Protein AF-A0AAU4EML7-F1 (afdb_monomer)

Sequence (177 aa):
MSRSFVWATRTGAALTVVALAVAVLTHAPIGSLLVVCCAAATLLPLFGAGLRATLPVAAREAGNRSWPWVLPMQERSRSRTAEVSDFVVKDVTGVEHVCVVTGRLVPAPPEQGTVVEAYGRRDRAGRVVLRQLVVVGTGRVLTPRRPAADRLTRVAAAATAAVWFAAAAALLILAAD

Secondary structure (DSSP, 8-state):
--HHHHHHHHHHHHHHHHHHHHHHHTT--HHHHHHHHHHHHHHHHHHHHHHHHTS-HHHHHT--TTTTTS-S-S-TTTTTTTTEEEEEEE-TTS-EEEEEEESEEESPPPPTT--EEEEEEE-TTS-EEEEEEEETTTTEEEEEEPPHHHHHHHHHHHHHHHHHHHHHHHHHHHHH-

Structure (mmCIF, N/CA/C/O backbone):
data_AF-A0AAU4EML7-F1
#
_entry.id   AF-A0AAU4EML7-F1
#
loop_
_atom_site.group_PDB
_atom_site.id
_atom_site.type_symbol
_atom_site.label_atom_id
_atom_site.label_alt_id
_atom_site.label_comp_id
_atom_site.label_asym_id
_atom_site.label_entity_id
_atom_site.label_seq_id
_atom_site.pdbx_PDB_ins_code
_atom_site.Cartn_x
_atom_site.Cartn_y
_atom_site.Cartn_z
_atom_site.occupancy
_atom_site.B_iso_or_equiv
_atom_site.auth_seq_id
_atom_site.auth_comp_id
_atom_site.auth_asym_id
_atom_site.auth_atom_id
_atom_site.pdbx_PDB_model_num
ATOM 1 N N . MET A 1 1 ? -3.183 -1.908 -0.779 1.00 53.22 1 MET A N 1
ATOM 2 C CA . MET A 1 1 ? -2.673 -1.422 -2.078 1.00 53.22 1 MET A CA 1
ATOM 3 C C . MET A 1 1 ? -3.853 -1.288 -3.034 1.00 53.22 1 MET A C 1
ATOM 5 O O . MET A 1 1 ? -4.631 -2.231 -3.125 1.00 53.22 1 MET A O 1
ATOM 9 N N . SER A 1 2 ? -4.084 -0.114 -3.630 1.00 55.34 2 SER A N 1
ATOM 10 C CA . SER A 1 2 ? -5.175 0.052 -4.602 1.00 55.34 2 SER A CA 1
ATOM 11 C C . SER A 1 2 ? -4.833 -0.730 -5.867 1.00 55.34 2 SER A C 1
ATOM 13 O O . SER A 1 2 ? -3.669 -0.767 -6.262 1.00 55.34 2 SER A O 1
ATOM 15 N N . ARG A 1 3 ? -5.834 -1.359 -6.497 1.00 60.34 3 ARG A N 1
ATOM 16 C CA . ARG A 1 3 ? -5.660 -2.103 -7.759 1.00 60.34 3 ARG A CA 1
ATOM 17 C C . ARG A 1 3 ? -4.880 -1.280 -8.795 1.00 60.34 3 ARG A C 1
ATOM 19 O O . ARG A 1 3 ? -4.065 -1.843 -9.511 1.00 60.34 3 ARG A O 1
ATOM 26 N N . SER A 1 4 ? -5.046 0.045 -8.782 1.00 66.88 4 SER A N 1
ATOM 27 C CA . SER A 1 4 ? -4.324 0.987 -9.639 1.00 66.88 4 SER A CA 1
ATOM 28 C C . SER A 1 4 ? -2.798 0.854 -9.603 1.00 66.88 4 SER A C 1
ATOM 30 O O . SER A 1 4 ? -2.187 0.919 -10.659 1.00 66.88 4 SER A O 1
ATOM 32 N N . PHE A 1 5 ? -2.170 0.608 -8.446 1.00 61.53 5 PHE A N 1
ATOM 33 C CA . PHE A 1 5 ? -0.703 0.502 -8.379 1.00 61.53 5 PHE A CA 1
ATOM 34 C C . PHE A 1 5 ? -0.171 -0.794 -8.993 1.00 61.53 5 PHE A C 1
ATOM 36 O O . PHE A 1 5 ? 0.873 -0.773 -9.627 1.00 61.53 5 PHE A O 1
ATOM 43 N N . VAL A 1 6 ? -0.887 -1.911 -8.829 1.00 63.78 6 VAL A N 1
ATOM 44 C CA . VAL A 1 6 ? -0.500 -3.193 -9.449 1.00 63.78 6 VAL A CA 1
ATOM 45 C C . VAL A 1 6 ? -0.674 -3.123 -10.963 1.00 63.78 6 VAL A C 1
ATOM 47 O O . VAL A 1 6 ? 0.150 -3.635 -11.713 1.00 63.78 6 VAL A O 1
ATOM 50 N N . TRP A 1 7 ? -1.746 -2.473 -11.418 1.00 68.56 7 TRP A N 1
ATOM 51 C CA . TRP A 1 7 ? -1.955 -2.242 -12.841 1.00 68.56 7 TRP A CA 1
ATOM 52 C C . TRP A 1 7 ? -0.880 -1.326 -13.423 1.00 68.56 7 TRP A C 1
ATOM 54 O O . TRP A 1 7 ? -0.317 -1.686 -14.446 1.00 68.56 7 TRP A O 1
ATOM 64 N N . ALA A 1 8 ? -0.523 -0.235 -12.737 1.00 68.00 8 ALA A N 1
ATOM 65 C CA . ALA A 1 8 ? 0.514 0.700 -13.177 1.00 68.00 8 ALA A CA 1
ATOM 66 C C . ALA A 1 8 ? 1.904 0.055 -13.318 1.00 68.00 8 ALA A C 1
ATOM 68 O O . ALA A 1 8 ? 2.660 0.390 -14.225 1.00 68.00 8 ALA A O 1
ATOM 69 N N . THR A 1 9 ? 2.260 -0.874 -12.431 1.00 68.12 9 THR A N 1
ATOM 70 C CA . THR A 1 9 ? 3.569 -1.539 -12.489 1.00 68.12 9 THR A CA 1
ATOM 71 C C . THR A 1 9 ? 3.611 -2.599 -13.582 1.00 68.12 9 THR A C 1
ATOM 73 O O . THR A 1 9 ? 4.622 -2.725 -14.268 1.00 68.12 9 THR A O 1
ATOM 76 N N . ARG A 1 10 ? 2.501 -3.318 -13.797 1.00 71.75 10 ARG A N 1
ATOM 77 C CA . ARG A 1 10 ? 2.349 -4.256 -14.918 1.00 71.75 10 ARG A CA 1
ATOM 78 C C . ARG A 1 10 ? 2.349 -3.543 -16.266 1.00 71.75 10 ARG A C 1
ATOM 80 O O . ARG A 1 10 ? 3.007 -4.023 -17.181 1.00 71.75 10 ARG A O 1
ATOM 87 N N . THR A 1 11 ? 1.654 -2.411 -16.389 1.00 73.94 11 THR A N 1
ATOM 88 C CA . THR A 1 11 ? 1.688 -1.607 -17.617 1.00 73.94 11 THR A CA 1
ATOM 89 C C . THR A 1 11 ? 3.073 -1.025 -17.856 1.00 73.94 11 THR A C 1
ATOM 91 O O . THR A 1 11 ? 3.549 -1.108 -18.979 1.00 73.94 11 THR A O 1
ATOM 94 N N . GLY A 1 12 ? 3.756 -0.529 -16.818 1.00 71.94 12 GLY A N 1
ATOM 95 C CA . GLY A 1 12 ? 5.150 -0.089 -16.925 1.00 71.94 12 GLY A CA 1
ATOM 96 C C . GLY A 1 12 ? 6.076 -1.196 -17.441 1.00 71.94 12 GLY A C 1
ATOM 97 O O . GLY A 1 12 ? 6.795 -0.987 -18.412 1.00 71.94 12 GLY A O 1
ATOM 98 N N . ALA A 1 13 ? 6.007 -2.399 -16.861 1.00 72.75 13 ALA A N 1
ATOM 99 C CA . ALA A 1 13 ? 6.807 -3.539 -17.312 1.00 72.75 13 ALA A CA 1
ATOM 100 C C . ALA A 1 13 ? 6.473 -3.956 -18.759 1.00 72.75 13 ALA A C 1
ATOM 102 O O . ALA A 1 13 ? 7.372 -4.160 -19.572 1.00 72.75 13 ALA A O 1
ATOM 103 N N . ALA A 1 14 ? 5.190 -4.021 -19.124 1.00 75.19 14 ALA A N 1
ATOM 104 C CA . ALA A 1 14 ? 4.788 -4.324 -20.498 1.00 75.19 14 ALA A CA 1
ATOM 105 C C . ALA A 1 14 ? 5.321 -3.276 -21.493 1.00 75.19 14 ALA A C 1
ATOM 107 O O . ALA A 1 14 ? 5.881 -3.641 -22.523 1.00 75.19 14 ALA A O 1
ATOM 108 N N . LEU A 1 15 ? 5.224 -1.986 -21.153 1.00 75.25 15 LEU A N 1
ATOM 109 C CA . LEU A 1 15 ? 5.760 -0.895 -21.970 1.00 75.25 15 LEU A CA 1
ATOM 110 C C . LEU A 1 15 ? 7.275 -0.995 -22.141 1.00 75.25 15 LEU A C 1
ATOM 112 O O . LEU A 1 15 ? 7.770 -0.728 -23.227 1.00 75.25 15 LEU A O 1
ATOM 116 N N . THR A 1 16 ? 8.011 -1.422 -21.116 1.00 76.25 16 THR A N 1
ATOM 117 C CA . THR A 1 16 ? 9.470 -1.585 -21.222 1.00 76.25 16 THR A CA 1
ATOM 118 C C . THR A 1 16 ? 9.874 -2.722 -22.144 1.00 76.25 16 THR A C 1
ATOM 120 O O . THR A 1 16 ? 10.821 -2.568 -22.905 1.00 76.25 16 THR A O 1
ATOM 123 N N . VAL A 1 17 ? 9.133 -3.834 -22.134 1.00 79.06 17 VAL A N 1
ATOM 124 C CA . VAL A 1 17 ? 9.372 -4.954 -23.056 1.00 79.06 17 VAL A CA 1
ATOM 125 C C . VAL A 1 17 ? 9.069 -4.534 -24.493 1.00 79.06 17 VAL A C 1
ATOM 127 O O . VAL A 1 17 ? 9.849 -4.829 -25.393 1.00 79.06 17 VAL A O 1
ATOM 130 N N . VAL A 1 18 ? 7.971 -3.801 -24.706 1.00 80.38 18 VAL A N 1
ATOM 131 C CA . VAL A 1 18 ? 7.620 -3.259 -26.027 1.00 80.38 18 VAL A CA 1
ATOM 132 C C . VAL A 1 18 ? 8.675 -2.260 -26.503 1.00 80.38 18 VAL A C 1
ATOM 134 O O . VAL A 1 18 ? 9.152 -2.381 -27.625 1.00 80.38 18 VAL A O 1
ATOM 137 N N . ALA A 1 19 ? 9.094 -1.320 -25.653 1.00 75.56 19 ALA A N 1
ATOM 138 C CA . ALA A 1 19 ? 10.131 -0.345 -25.985 1.00 75.56 19 ALA A CA 1
ATOM 139 C C . ALA A 1 19 ? 11.479 -1.014 -26.294 1.00 75.56 19 ALA A C 1
ATOM 141 O O . ALA A 1 19 ? 12.167 -0.601 -27.221 1.00 75.56 19 ALA A O 1
ATOM 142 N N . LEU A 1 20 ? 11.830 -2.083 -25.571 1.00 77.62 20 LEU A N 1
ATOM 143 C CA . LEU A 1 20 ? 13.031 -2.870 -25.847 1.00 77.62 20 LEU A CA 1
ATOM 144 C C . LEU A 1 20 ? 12.946 -3.550 -27.217 1.00 77.62 20 LEU A C 1
ATOM 146 O O . LEU A 1 20 ? 13.904 -3.497 -27.980 1.00 77.62 20 LEU A O 1
ATOM 150 N N . ALA A 1 21 ? 11.802 -4.155 -27.548 1.00 79.81 21 ALA A N 1
ATOM 151 C CA . ALA A 1 21 ? 11.590 -4.768 -28.857 1.00 79.81 21 ALA A CA 1
ATOM 152 C C . ALA A 1 21 ? 11.691 -3.733 -29.989 1.00 79.81 21 ALA A C 1
ATOM 154 O O . ALA A 1 21 ? 12.336 -4.003 -30.998 1.00 79.81 21 ALA A O 1
ATOM 155 N N . VAL A 1 22 ? 11.117 -2.539 -29.801 1.00 77.44 22 VAL A N 1
ATOM 156 C CA . VAL A 1 22 ? 11.225 -1.426 -30.758 1.00 77.44 22 VAL A CA 1
ATOM 157 C C . VAL A 1 22 ? 12.682 -0.993 -30.932 1.00 77.44 22 VAL A C 1
ATOM 159 O O . VAL A 1 22 ? 13.144 -0.934 -32.064 1.00 77.44 22 VAL A O 1
ATOM 162 N N . ALA A 1 23 ? 13.429 -0.785 -29.846 1.00 73.50 23 ALA A N 1
ATOM 163 C CA . ALA A 1 23 ? 14.832 -0.368 -29.917 1.00 73.50 23 ALA A CA 1
ATOM 164 C C . ALA A 1 23 ? 15.746 -1.416 -30.585 1.00 73.50 23 ALA A C 1
ATOM 166 O O . ALA A 1 23 ? 16.706 -1.076 -31.272 1.00 73.50 23 ALA A O 1
ATOM 167 N N . VAL A 1 24 ? 15.442 -2.708 -30.418 1.00 79.75 24 VAL A N 1
ATOM 168 C CA . VAL A 1 24 ? 16.146 -3.786 -31.131 1.00 79.75 24 VAL A CA 1
ATOM 169 C C . VAL A 1 24 ? 15.815 -3.764 -32.626 1.00 79.75 24 VAL A C 1
ATOM 171 O O . VAL A 1 24 ? 16.712 -3.932 -33.449 1.00 79.75 24 VAL A O 1
ATOM 174 N N . LEU A 1 25 ? 14.547 -3.536 -32.983 1.00 82.62 25 LEU A N 1
ATOM 175 C CA . LEU A 1 25 ? 14.103 -3.451 -34.378 1.00 82.62 25 LEU A CA 1
ATOM 176 C C . LEU A 1 25 ? 14.670 -2.226 -35.110 1.00 82.62 25 LEU A C 1
ATOM 178 O O . LEU A 1 25 ? 14.888 -2.303 -36.314 1.00 82.62 25 LEU A O 1
ATOM 182 N N . THR A 1 26 ? 14.940 -1.126 -34.403 1.00 80.75 26 THR A N 1
ATOM 183 C CA . THR A 1 26 ? 15.578 0.077 -34.967 1.00 80.75 26 THR A CA 1
ATOM 184 C C . THR A 1 26 ? 17.108 0.005 -34.981 1.00 80.75 26 THR A C 1
ATOM 186 O O . THR A 1 26 ? 17.756 0.985 -35.326 1.00 80.75 26 THR A O 1
ATOM 189 N N . HIS A 1 27 ? 17.702 -1.146 -34.641 1.00 81.75 27 HIS A N 1
ATOM 190 C CA . HIS A 1 27 ? 19.155 -1.342 -34.585 1.00 81.75 27 HIS A CA 1
ATOM 191 C C . HIS A 1 27 ? 19.889 -0.377 -33.637 1.00 81.75 27 HIS A C 1
ATOM 193 O O . HIS A 1 27 ? 21.036 -0.002 -33.894 1.00 81.75 27 HIS A O 1
ATOM 199 N N . ALA A 1 28 ? 19.264 -0.016 -32.511 1.00 77.56 28 ALA A N 1
ATOM 200 C CA . ALA A 1 28 ? 19.902 0.814 -31.495 1.00 77.56 28 ALA A CA 1
ATOM 201 C C . ALA A 1 28 ? 21.235 0.192 -31.015 1.00 77.56 28 ALA A C 1
ATOM 203 O O . ALA A 1 28 ? 21.361 -1.038 -30.915 1.00 77.56 28 ALA A O 1
ATOM 204 N N . PRO A 1 29 ? 22.247 1.013 -30.679 1.00 83.06 29 PRO A N 1
ATOM 205 C CA . PRO A 1 29 ? 23.561 0.520 -30.290 1.00 83.06 29 PRO A CA 1
ATOM 206 C C . PRO A 1 29 ? 23.474 -0.370 -29.044 1.00 83.06 29 PRO A C 1
ATOM 208 O O . PRO A 1 29 ? 22.998 0.044 -27.984 1.00 83.06 29 PRO A O 1
ATOM 211 N N . ILE A 1 30 ? 24.011 -1.591 -29.159 1.00 80.56 30 ILE A N 1
ATOM 212 C CA . ILE A 1 30 ? 23.987 -2.618 -28.101 1.00 80.56 30 ILE A CA 1
ATOM 213 C C . ILE A 1 30 ? 24.549 -2.084 -26.774 1.00 80.56 30 ILE A C 1
ATOM 215 O O . ILE A 1 30 ? 24.035 -2.417 -25.708 1.00 80.56 30 ILE A O 1
ATOM 219 N N . GLY A 1 31 ? 25.563 -1.213 -26.827 1.00 77.75 31 GLY A N 1
ATOM 220 C CA . GLY A 1 31 ? 26.138 -0.581 -25.637 1.00 77.75 31 GLY A CA 1
ATOM 221 C C . GLY A 1 31 ? 25.111 0.214 -24.824 1.00 77.75 31 GLY A C 1
ATOM 222 O O . GLY A 1 31 ? 25.039 0.059 -23.607 1.00 77.75 31 GLY A O 1
ATOM 223 N N . SER A 1 32 ? 24.260 0.999 -25.484 1.00 76.06 32 SER A N 1
ATOM 224 C CA . SER A 1 32 ? 23.235 1.809 -24.818 1.00 76.06 32 SER A CA 1
ATOM 225 C C . SER A 1 32 ? 22.101 0.954 -24.253 1.00 76.06 32 SER A C 1
ATOM 227 O O . SER A 1 32 ? 21.635 1.203 -23.140 1.00 76.06 32 SER A O 1
ATOM 229 N N . LEU A 1 33 ? 21.709 -0.104 -24.971 1.00 75.88 33 LEU A N 1
ATOM 230 C CA . LEU A 1 33 ? 20.734 -1.087 -24.486 1.00 75.88 33 LEU A CA 1
ATOM 231 C C . LEU A 1 33 ? 21.225 -1.766 -23.201 1.00 75.88 33 LEU A C 1
ATOM 233 O O . LEU A 1 33 ? 20.488 -1.853 -22.217 1.00 75.88 33 LEU A O 1
ATOM 237 N N . LEU A 1 34 ? 22.496 -2.180 -23.176 1.00 76.31 34 LEU A N 1
ATOM 238 C CA . LEU A 1 34 ? 23.118 -2.781 -21.997 1.00 76.31 34 LEU A CA 1
ATOM 239 C C . LEU A 1 34 ? 23.162 -1.812 -20.814 1.00 76.31 34 LEU A C 1
ATOM 241 O O . LEU A 1 34 ? 22.864 -2.225 -19.696 1.00 76.31 34 LEU A O 1
ATOM 245 N N . VAL A 1 35 ? 23.471 -0.531 -21.034 1.00 79.81 35 VAL A N 1
ATOM 246 C CA . VAL A 1 35 ? 23.473 0.479 -19.962 1.00 79.81 35 VAL A CA 1
ATOM 247 C C . VAL A 1 35 ? 22.085 0.620 -19.336 1.00 79.81 35 VAL A C 1
ATOM 249 O O . VAL A 1 35 ? 21.973 0.589 -18.110 1.00 79.81 35 VAL A O 1
ATOM 252 N N . VAL A 1 36 ? 21.022 0.708 -20.142 1.00 77.44 36 VAL A N 1
ATOM 253 C CA . VAL A 1 36 ? 19.647 0.835 -19.624 1.00 77.44 36 VAL A CA 1
ATOM 254 C C . VAL A 1 36 ? 19.216 -0.429 -18.874 1.00 77.44 36 VAL A C 1
ATOM 256 O O . VAL A 1 36 ? 18.675 -0.335 -17.768 1.00 77.44 36 VAL A O 1
ATOM 259 N N . CYS A 1 37 ? 19.506 -1.616 -19.416 1.00 75.69 37 CYS A N 1
ATOM 260 C CA . CYS A 1 37 ? 19.206 -2.884 -18.750 1.00 75.69 37 CYS A CA 1
ATOM 261 C C . CYS A 1 37 ? 19.976 -3.042 -17.430 1.00 75.69 37 CYS A C 1
ATOM 263 O O . CYS A 1 37 ? 19.379 -3.404 -16.416 1.00 75.69 37 CYS A O 1
ATOM 265 N N . CYS A 1 38 ? 21.272 -2.723 -17.406 1.00 78.06 38 CYS A N 1
ATOM 266 C CA . CYS A 1 38 ? 22.102 -2.775 -16.201 1.00 78.06 38 CYS A CA 1
ATOM 267 C C . CYS A 1 38 ? 21.664 -1.740 -15.155 1.00 78.06 38 CYS A C 1
ATOM 269 O O . CYS A 1 38 ? 21.619 -2.051 -13.962 1.00 78.06 38 CYS A O 1
ATOM 271 N N . ALA A 1 39 ? 21.286 -0.530 -15.572 1.00 77.31 39 ALA A N 1
ATOM 272 C CA . ALA A 1 39 ? 20.752 0.492 -14.675 1.00 77.31 39 ALA A CA 1
ATOM 273 C C . ALA A 1 39 ? 19.430 0.038 -14.033 1.00 77.31 39 ALA A C 1
ATOM 275 O O . ALA A 1 39 ? 19.271 0.114 -12.815 1.00 77.31 39 ALA A O 1
ATOM 276 N N . ALA A 1 40 ? 18.499 -0.522 -14.810 1.00 74.38 40 ALA A N 1
ATOM 277 C CA . ALA A 1 40 ? 17.258 -1.073 -14.265 1.00 74.38 40 ALA A CA 1
ATOM 278 C C . ALA A 1 40 ? 17.524 -2.261 -13.317 1.00 74.38 40 ALA A C 1
ATOM 280 O O . ALA A 1 40 ? 16.963 -2.319 -12.218 1.00 74.38 40 ALA A O 1
ATOM 281 N N . ALA A 1 41 ? 18.428 -3.167 -13.704 1.00 75.06 41 ALA A N 1
ATOM 282 C CA . ALA A 1 41 ? 18.806 -4.343 -12.921 1.00 75.06 41 ALA A CA 1
ATOM 283 C C . ALA A 1 41 ? 19.531 -4.008 -11.607 1.00 75.06 41 ALA A C 1
ATOM 285 O O . ALA A 1 41 ? 19.486 -4.815 -10.684 1.00 75.06 41 ALA A O 1
ATOM 286 N N . THR A 1 42 ? 20.167 -2.838 -11.493 1.00 77.94 42 THR A N 1
ATOM 287 C CA . THR A 1 42 ? 20.840 -2.372 -10.264 1.00 77.94 42 THR A CA 1
ATOM 288 C C . THR A 1 42 ? 19.937 -1.505 -9.390 1.00 77.94 42 THR A C 1
ATOM 290 O O . THR A 1 42 ? 19.924 -1.663 -8.168 1.00 77.94 42 THR A O 1
ATOM 293 N N . LEU A 1 43 ? 19.116 -0.635 -9.984 1.00 76.50 43 LEU A N 1
ATOM 294 C CA . LEU A 1 43 ? 18.207 0.233 -9.234 1.00 76.50 43 LEU A CA 1
ATOM 295 C C . LEU A 1 43 ? 17.118 -0.566 -8.512 1.00 76.50 43 LEU A C 1
ATOM 297 O O . LEU A 1 43 ? 16.851 -0.314 -7.337 1.00 76.50 43 LEU A O 1
ATOM 301 N N . LEU A 1 44 ? 16.518 -1.560 -9.170 1.00 71.25 44 LEU A N 1
ATOM 302 C CA . LEU A 1 44 ? 15.478 -2.403 -8.571 1.00 71.25 44 LEU A CA 1
ATOM 303 C C . LEU A 1 44 ? 15.915 -3.080 -7.251 1.00 71.25 44 LEU A C 1
ATOM 305 O O . LEU A 1 44 ? 15.207 -2.909 -6.250 1.00 71.25 44 LEU A O 1
ATOM 309 N N . PRO A 1 45 ? 17.061 -3.790 -7.179 1.00 70.25 45 PRO A N 1
ATOM 310 C CA . PRO A 1 45 ? 17.519 -4.408 -5.939 1.00 70.25 45 PRO A CA 1
ATOM 311 C C . PRO A 1 45 ? 18.021 -3.391 -4.912 1.00 70.25 45 PRO A C 1
ATOM 313 O O . PRO A 1 45 ? 17.809 -3.622 -3.723 1.00 70.25 45 PRO A O 1
ATOM 316 N N . LEU A 1 46 ? 18.619 -2.260 -5.316 1.00 74.62 46 LEU A N 1
ATOM 317 C CA . LEU A 1 46 ? 19.030 -1.202 -4.379 1.00 74.62 46 LEU A CA 1
ATOM 318 C C . LEU A 1 46 ? 17.823 -0.580 -3.669 1.00 74.62 46 LEU A C 1
ATOM 320 O O . LEU A 1 46 ? 17.807 -0.484 -2.439 1.00 74.62 46 LEU A O 1
ATOM 324 N N . PHE A 1 47 ? 16.770 -0.240 -4.418 1.00 69.38 47 PHE A N 1
ATOM 325 C CA . PHE A 1 47 ? 15.509 0.218 -3.834 1.00 69.38 47 PHE A CA 1
ATOM 326 C C . PHE A 1 47 ? 14.879 -0.865 -2.951 1.00 69.38 47 PHE A C 1
ATOM 328 O O . PHE A 1 47 ? 14.420 -0.570 -1.844 1.00 69.38 47 PHE A O 1
ATOM 335 N N . GLY A 1 48 ? 14.903 -2.128 -3.390 1.00 65.88 48 GLY A N 1
ATOM 336 C CA . GLY A 1 48 ? 14.429 -3.267 -2.600 1.00 65.88 48 GLY A CA 1
ATOM 337 C C . GLY A 1 48 ? 15.179 -3.438 -1.279 1.00 65.88 48 GLY A C 1
ATOM 338 O O . GLY A 1 48 ? 14.561 -3.627 -0.230 1.00 65.88 48 GLY A O 1
ATOM 339 N N . ALA A 1 49 ? 16.504 -3.332 -1.292 1.00 69.44 49 ALA A N 1
ATOM 340 C CA . ALA A 1 49 ? 17.344 -3.444 -0.106 1.00 69.44 49 ALA A CA 1
ATOM 341 C C . ALA A 1 49 ? 17.126 -2.269 0.860 1.00 69.44 49 ALA A C 1
ATOM 343 O O . ALA A 1 49 ? 16.896 -2.496 2.051 1.00 69.44 49 ALA A O 1
ATOM 344 N N . GLY A 1 50 ? 17.103 -1.033 0.350 1.00 70.25 50 GLY A N 1
ATOM 345 C CA . GLY A 1 50 ? 16.856 0.166 1.157 1.00 70.25 50 GLY A CA 1
ATOM 346 C C . GLY A 1 50 ? 15.49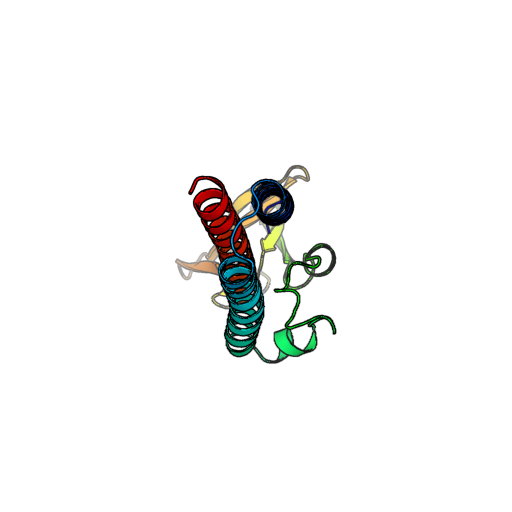9 0.122 1.864 1.00 70.25 50 GLY A C 1
ATOM 347 O O . GLY A 1 50 ? 15.405 0.343 3.071 1.00 70.25 50 GLY A O 1
ATOM 348 N N . LEU A 1 51 ? 14.443 -0.279 1.154 1.00 67.00 51 LEU A N 1
ATOM 349 C CA . LEU A 1 51 ? 13.112 -0.428 1.747 1.00 67.00 51 LEU A CA 1
ATOM 350 C C . LEU A 1 51 ? 13.067 -1.536 2.808 1.00 67.00 51 LEU A C 1
ATOM 352 O O . LEU A 1 51 ? 12.414 -1.367 3.840 1.00 67.00 51 LEU A O 1
ATOM 356 N N . ARG A 1 52 ? 13.799 -2.642 2.616 1.00 65.62 52 ARG A N 1
ATOM 357 C CA . ARG A 1 52 ? 13.914 -3.707 3.626 1.00 65.62 52 ARG A CA 1
ATOM 358 C C . ARG A 1 52 ? 14.601 -3.227 4.903 1.00 65.62 52 ARG A C 1
ATOM 360 O O . ARG A 1 52 ? 14.161 -3.586 5.998 1.00 65.62 52 ARG A O 1
ATOM 367 N N . ALA A 1 53 ? 15.633 -2.396 4.779 1.00 69.12 53 ALA A N 1
ATOM 368 C CA . ALA A 1 53 ? 16.317 -1.811 5.928 1.00 69.12 53 ALA A CA 1
ATOM 369 C C . ALA A 1 53 ? 15.363 -0.949 6.776 1.00 69.12 53 ALA A C 1
ATOM 371 O O . ALA A 1 53 ? 15.436 -0.975 8.001 1.00 69.12 53 ALA A O 1
ATOM 372 N N . THR A 1 54 ? 14.390 -0.283 6.152 1.00 68.56 54 THR A N 1
ATOM 373 C CA . THR A 1 54 ? 13.392 0.535 6.868 1.00 68.56 54 THR A CA 1
ATOM 374 C C . THR A 1 54 ? 12.238 -0.254 7.501 1.00 68.56 54 THR A C 1
ATOM 376 O O . THR A 1 54 ? 11.424 0.324 8.223 1.00 68.56 54 THR A O 1
ATOM 379 N N . LEU A 1 55 ? 12.134 -1.567 7.251 1.00 62.34 55 LEU A N 1
ATOM 380 C CA . LEU A 1 55 ? 11.083 -2.399 7.842 1.00 62.34 55 LEU A CA 1
ATOM 381 C C . LEU A 1 55 ? 11.425 -2.807 9.286 1.00 62.34 55 LEU A C 1
ATOM 383 O O . LEU A 1 55 ? 12.577 -3.157 9.559 1.00 62.34 55 LEU A O 1
ATOM 387 N N . PRO A 1 56 ? 10.431 -2.845 10.196 1.00 62.44 56 PRO A N 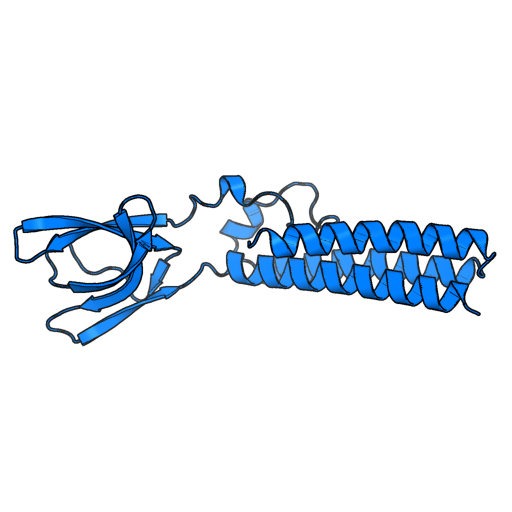1
ATOM 388 C CA . PRO A 1 56 ? 10.594 -3.461 11.510 1.00 62.44 56 PRO A CA 1
ATOM 389 C C . PRO A 1 56 ? 10.865 -4.968 11.378 1.00 62.44 56 PRO A C 1
ATOM 391 O O . PRO A 1 56 ? 10.407 -5.601 10.426 1.00 62.44 56 PRO A O 1
ATOM 394 N N . VAL A 1 57 ? 11.589 -5.545 12.344 1.00 62.22 57 VAL A N 1
ATOM 395 C CA . VAL A 1 57 ? 12.109 -6.931 12.308 1.00 62.22 57 VAL A CA 1
ATOM 396 C C . VAL A 1 57 ? 11.018 -7.961 11.989 1.00 62.22 57 VAL A C 1
ATOM 398 O O . VAL A 1 57 ? 11.172 -8.733 11.048 1.00 62.22 57 VAL A O 1
ATOM 401 N N . ALA A 1 58 ? 9.858 -7.865 12.643 1.00 56.41 58 ALA A N 1
ATOM 402 C CA . ALA A 1 58 ? 8.713 -8.750 12.398 1.00 56.41 58 ALA A CA 1
ATOM 403 C C . ALA A 1 58 ? 8.189 -8.714 10.945 1.00 56.41 58 ALA A C 1
ATOM 405 O O . ALA A 1 58 ? 7.671 -9.700 10.430 1.00 56.41 58 ALA A O 1
ATOM 406 N N . ALA A 1 59 ? 8.339 -7.583 10.247 1.00 56.50 59 ALA A N 1
ATOM 407 C CA . ALA A 1 59 ? 7.945 -7.454 8.845 1.00 56.50 59 ALA A CA 1
ATOM 408 C C . ALA A 1 59 ? 9.031 -7.940 7.868 1.00 56.50 59 ALA A C 1
ATOM 410 O O . ALA A 1 59 ? 8.727 -8.173 6.698 1.00 56.50 59 ALA A O 1
ATOM 411 N N . ARG A 1 60 ? 10.286 -8.089 8.320 1.00 58.50 60 ARG A N 1
ATOM 412 C CA . ARG A 1 60 ? 11.390 -8.630 7.506 1.00 58.50 60 ARG A CA 1
ATOM 413 C C . ARG A 1 60 ? 11.327 -10.151 7.387 1.00 58.50 60 ARG A C 1
ATOM 415 O O . ARG A 1 60 ? 11.733 -10.678 6.356 1.00 58.50 60 ARG A O 1
ATOM 422 N N . GLU A 1 61 ? 10.834 -10.827 8.420 1.00 54.50 61 GLU A N 1
ATOM 423 C CA . GLU A 1 61 ? 10.748 -12.293 8.492 1.00 54.50 61 GLU A CA 1
ATOM 424 C C . GLU A 1 61 ? 9.574 -12.860 7.683 1.00 54.50 61 GLU A C 1
ATOM 426 O O . GLU A 1 61 ? 9.663 -13.959 7.148 1.00 54.50 61 GLU A O 1
ATOM 431 N N . ALA A 1 62 ? 8.508 -12.077 7.493 1.00 51.91 62 ALA A N 1
ATOM 432 C CA . ALA A 1 62 ? 7.348 -12.457 6.681 1.00 51.91 62 ALA A CA 1
ATOM 433 C C . ALA A 1 62 ? 7.570 -12.345 5.150 1.00 51.91 62 ALA A C 1
ATOM 435 O O . ALA A 1 62 ? 6.627 -12.510 4.372 1.00 51.91 62 ALA A O 1
ATOM 436 N N . GLY A 1 63 ? 8.781 -11.999 4.698 1.00 50.91 63 GLY A N 1
ATOM 437 C CA . GLY A 1 63 ? 9.099 -11.755 3.286 1.00 50.91 63 GLY A CA 1
ATOM 438 C C . GLY A 1 63 ? 9.328 -13.032 2.463 1.00 50.91 63 GLY A C 1
ATOM 439 O O . GLY A 1 63 ? 9.979 -13.966 2.919 1.00 50.91 63 GLY A O 1
ATOM 440 N N . ASN A 1 64 ? 8.829 -13.057 1.220 1.00 52.53 64 ASN A N 1
ATOM 441 C CA . ASN A 1 64 ? 9.036 -14.152 0.257 1.00 52.53 64 ASN A CA 1
ATOM 442 C C . ASN A 1 64 ? 10.522 -14.284 -0.168 1.00 52.53 64 ASN A C 1
ATOM 444 O O . ASN A 1 64 ? 11.244 -13.288 -0.241 1.00 52.53 64 ASN A O 1
ATOM 448 N N . ARG A 1 65 ? 10.961 -15.504 -0.517 1.00 52.88 65 ARG A N 1
ATOM 449 C CA . ARG A 1 65 ? 12.338 -15.865 -0.931 1.00 52.88 65 ARG A CA 1
ATOM 450 C C . ARG A 1 65 ? 12.822 -15.171 -2.217 1.00 52.88 65 ARG A C 1
ATOM 452 O O . ARG A 1 65 ? 14.015 -15.173 -2.483 1.00 52.88 65 ARG A O 1
ATOM 459 N N . SER A 1 66 ? 11.924 -14.572 -3.002 1.00 53.47 66 SER A N 1
ATOM 460 C CA . SER A 1 66 ? 12.225 -13.835 -4.245 1.00 53.47 66 SER A CA 1
ATOM 461 C C . SER A 1 66 ? 12.640 -12.367 -4.037 1.00 53.47 66 SER A C 1
ATOM 463 O O . SER A 1 66 ? 12.912 -11.644 -4.999 1.00 53.47 66 SER A O 1
ATOM 465 N N . TRP A 1 67 ? 12.733 -11.914 -2.785 1.00 46.09 67 TRP A N 1
ATOM 466 C CA . TRP A 1 67 ? 13.359 -10.642 -2.416 1.00 46.09 67 TRP A CA 1
ATOM 467 C C . TRP A 1 67 ? 14.891 -10.774 -2.525 1.00 46.09 67 TRP A C 1
ATOM 469 O O . TRP A 1 67 ? 15.425 -11.703 -1.918 1.00 46.09 67 TRP A O 1
ATOM 479 N N . PRO A 1 68 ? 15.640 -9.892 -3.229 1.00 53.16 68 PRO A N 1
ATOM 480 C CA . PRO A 1 68 ? 15.348 -8.489 -3.571 1.00 53.16 68 PRO A CA 1
ATOM 481 C C . PRO A 1 68 ? 14.949 -8.223 -5.029 1.00 53.16 68 PRO A C 1
ATOM 483 O O . PRO A 1 68 ? 14.710 -7.072 -5.388 1.00 53.16 68 PRO A O 1
ATOM 486 N N . TRP A 1 69 ? 14.876 -9.259 -5.862 1.00 49.94 69 TRP A N 1
ATOM 487 C CA . TRP A 1 69 ? 14.623 -9.138 -7.303 1.00 49.94 69 TRP A CA 1
ATOM 488 C C . TRP A 1 69 ? 13.209 -8.659 -7.624 1.00 49.94 69 TRP A C 1
ATOM 490 O O . TRP A 1 69 ? 12.975 -7.990 -8.627 1.00 49.94 69 TRP A O 1
ATOM 500 N N . VAL A 1 70 ? 12.268 -8.961 -6.734 1.00 52.31 70 VAL A N 1
ATOM 501 C CA . VAL A 1 70 ? 10.899 -8.467 -6.792 1.00 52.31 70 VAL A CA 1
ATOM 502 C C . VAL A 1 70 ? 10.684 -7.607 -5.550 1.00 52.31 70 VAL A C 1
ATOM 504 O O . VAL A 1 70 ? 10.509 -8.126 -4.446 1.00 52.31 70 VAL A O 1
ATOM 507 N N . LEU A 1 71 ? 10.702 -6.276 -5.727 1.00 52.00 71 LEU A N 1
ATOM 508 C CA . LEU A 1 71 ? 10.109 -5.336 -4.761 1.00 52.00 71 LEU A CA 1
ATOM 509 C C . LEU A 1 71 ? 8.745 -5.905 -4.357 1.00 52.00 71 LEU A C 1
ATOM 511 O O . LEU A 1 71 ? 8.065 -6.418 -5.242 1.00 52.00 71 LEU A O 1
ATOM 515 N N . PRO A 1 72 ? 8.333 -5.870 -3.078 1.00 48.53 72 PRO A N 1
ATOM 516 C CA . PRO A 1 72 ? 7.221 -6.667 -2.564 1.00 48.53 72 PRO A CA 1
ATOM 517 C C . PRO A 1 72 ? 5.905 -6.271 -3.215 1.00 48.53 72 PRO A C 1
ATOM 519 O O . PRO A 1 72 ? 5.130 -5.467 -2.701 1.00 48.53 72 PRO A O 1
ATOM 522 N N . MET A 1 73 ? 5.663 -6.850 -4.378 1.00 47.47 73 MET A N 1
ATOM 523 C CA . MET A 1 73 ? 4.445 -6.696 -5.141 1.00 47.47 73 MET A CA 1
ATOM 524 C C . MET A 1 73 ? 3.497 -7.850 -4.870 1.00 47.47 73 MET A C 1
ATOM 526 O O . MET A 1 73 ? 2.316 -7.739 -5.196 1.00 47.47 73 MET A O 1
ATOM 530 N N . GLN A 1 74 ? 3.961 -8.930 -4.230 1.00 46.53 74 GLN A N 1
ATOM 531 C CA . GLN A 1 74 ? 3.081 -10.040 -3.915 1.00 46.53 74 GLN A CA 1
ATOM 532 C C . GLN A 1 74 ? 2.213 -9.782 -2.683 1.00 46.53 74 GLN A C 1
ATOM 534 O O . GLN A 1 74 ? 2.639 -9.785 -1.532 1.00 46.53 74 GLN A O 1
ATOM 539 N N . GLU A 1 75 ? 0.940 -9.578 -3.019 1.00 41.62 75 GLU A N 1
ATOM 540 C CA . GLU A 1 75 ? -0.203 -10.270 -2.427 1.00 41.62 75 GLU A CA 1
ATOM 541 C C . GLU A 1 75 ? -0.430 -10.056 -0.938 1.00 41.62 75 GLU A C 1
ATOM 543 O O . GLU A 1 75 ? -0.623 -10.943 -0.112 1.00 41.62 75 GLU A O 1
ATOM 548 N N . ARG A 1 76 ? -0.698 -8.781 -0.679 1.00 41.34 76 ARG A N 1
ATOM 549 C CA . ARG A 1 76 ? -1.588 -8.298 0.378 1.00 41.34 76 ARG A CA 1
ATOM 550 C C . ARG A 1 76 ? -2.982 -8.954 0.435 1.00 41.34 76 ARG A C 1
ATOM 552 O O . ARG A 1 76 ? -3.785 -8.545 1.270 1.00 41.34 76 ARG A O 1
ATOM 559 N N . SER A 1 77 ? -3.313 -9.916 -0.429 1.00 37.75 77 SER A N 1
ATOM 560 C CA . SER A 1 77 ? -4.530 -10.721 -0.285 1.00 37.75 77 SER A CA 1
ATOM 561 C C . SER A 1 77 ? -4.503 -11.534 1.012 1.00 37.75 77 SER A C 1
ATOM 563 O O . SER A 1 77 ? -5.556 -11.683 1.624 1.00 37.75 77 SER A O 1
ATOM 565 N N . ARG A 1 78 ? -3.322 -11.940 1.507 1.00 38.97 78 ARG A N 1
ATOM 566 C CA . ARG A 1 78 ? -3.185 -12.628 2.806 1.00 38.97 78 ARG A CA 1
ATOM 567 C C . ARG A 1 78 ? -2.846 -11.743 4.006 1.00 38.97 78 ARG A C 1
ATOM 569 O O . ARG A 1 78 ? -2.999 -12.212 5.120 1.00 38.97 78 ARG A O 1
ATOM 576 N N . SER A 1 79 ? -2.438 -10.481 3.821 1.00 37.22 79 SER A N 1
ATOM 577 C CA . SER A 1 79 ? -2.144 -9.554 4.938 1.00 37.22 79 SER A CA 1
ATOM 578 C C . SER A 1 79 ? -3.177 -8.442 5.130 1.00 37.22 79 SER A C 1
ATOM 580 O O . SER A 1 79 ? -2.982 -7.529 5.932 1.00 37.22 79 SER A O 1
ATOM 582 N N . ARG A 1 80 ? -4.327 -8.533 4.446 1.00 40.38 80 ARG A N 1
ATOM 583 C CA . ARG A 1 80 ? -5.524 -7.743 4.783 1.00 40.38 80 ARG A CA 1
ATOM 584 C C . ARG A 1 80 ? -6.079 -8.079 6.179 1.00 40.38 80 ARG A C 1
ATOM 586 O O . ARG A 1 80 ? -6.956 -7.373 6.650 1.00 40.38 80 ARG A O 1
ATOM 593 N N . THR A 1 81 ? -5.549 -9.122 6.808 1.00 40.28 81 THR A N 1
ATOM 594 C CA . THR A 1 81 ? -5.877 -9.652 8.136 1.00 40.28 81 THR A CA 1
ATOM 595 C C . THR A 1 81 ? -4.902 -9.235 9.239 1.00 40.28 81 THR A C 1
ATOM 597 O O . THR A 1 81 ? -5.176 -9.525 10.393 1.00 40.28 81 THR A O 1
ATOM 600 N N . ALA A 1 82 ? -3.780 -8.563 8.949 1.00 45.69 82 ALA A N 1
ATOM 601 C CA . ALA A 1 82 ? -2.723 -8.448 9.963 1.00 45.69 82 ALA A CA 1
ATOM 602 C C . ALA A 1 82 ? -2.984 -7.410 11.074 1.00 45.69 82 ALA A C 1
ATOM 604 O O . ALA A 1 82 ? -2.430 -7.556 12.150 1.00 45.69 82 ALA A O 1
ATOM 605 N N . GLU A 1 83 ? -3.835 -6.402 10.860 1.00 55.03 83 GLU A N 1
ATOM 606 C CA . GLU A 1 83 ? -4.291 -5.486 11.926 1.00 55.03 83 GLU A CA 1
ATOM 607 C C . GLU A 1 83 ? -5.660 -4.904 11.546 1.00 55.03 83 GLU A C 1
ATOM 609 O O . GLU A 1 83 ? -5.831 -3.694 11.388 1.00 55.03 83 GLU A O 1
ATOM 614 N N . VAL A 1 84 ? -6.631 -5.773 11.261 1.00 57.12 84 VAL A N 1
ATOM 615 C CA . VAL A 1 84 ? -8.032 -5.347 11.252 1.00 57.12 84 VAL A CA 1
ATOM 616 C C . VAL A 1 84 ? -8.596 -5.744 12.597 1.00 57.12 84 VAL A C 1
ATOM 618 O O . VAL A 1 84 ? -8.954 -6.898 12.795 1.00 57.12 84 VAL A O 1
ATOM 621 N N . SER A 1 85 ? -8.592 -4.797 13.526 1.00 70.62 85 SER A N 1
ATOM 622 C CA . SER A 1 85 ? -9.294 -4.955 14.792 1.00 70.62 85 SER A CA 1
ATOM 623 C C . SER A 1 85 ? -10.712 -4.452 14.598 1.00 70.62 85 SER A C 1
ATOM 625 O O . SER A 1 85 ? -10.928 -3.310 14.174 1.00 70.62 85 SER A O 1
ATOM 627 N N . ASP A 1 86 ? -11.671 -5.315 14.873 1.00 81.94 86 ASP A N 1
ATOM 628 C CA . ASP A 1 86 ? -13.052 -4.943 15.074 1.00 81.94 86 ASP A CA 1
ATOM 629 C C . ASP A 1 86 ? -13.318 -4.731 16.564 1.00 81.94 86 ASP A C 1
ATOM 631 O O . ASP A 1 86 ? -12.749 -5.380 17.438 1.00 81.94 86 ASP A O 1
ATOM 635 N N . PHE A 1 87 ? -14.163 -3.757 16.857 1.00 84.75 87 PHE A N 1
ATOM 636 C CA . PHE A 1 87 ? -14.750 -3.612 18.177 1.00 84.75 87 PHE A CA 1
ATOM 637 C C . PHE A 1 87 ? -16.180 -3.125 18.029 1.00 84.75 87 PHE A C 1
ATOM 639 O O . PHE A 1 87 ? -16.544 -2.470 17.048 1.00 84.75 87 PHE A O 1
ATOM 646 N N . VAL A 1 88 ? -17.001 -3.481 19.004 1.00 87.94 88 VAL A N 1
ATOM 647 C CA . VAL A 1 88 ? -18.420 -3.153 19.004 1.00 87.94 88 VAL A CA 1
ATOM 648 C C . VAL A 1 88 ? -18.624 -1.894 19.830 1.00 87.94 88 VAL A C 1
ATOM 650 O O . VAL A 1 88 ? -18.184 -1.816 20.976 1.00 87.94 88 VAL A O 1
ATOM 653 N N . VAL A 1 89 ? -19.285 -0.904 19.239 1.00 88.94 89 VAL A N 1
ATOM 654 C CA . VAL A 1 89 ? -19.751 0.292 19.941 1.00 88.94 89 VAL A CA 1
ATOM 655 C C . VAL A 1 89 ? -21.258 0.187 20.064 1.00 88.94 89 VAL A C 1
ATOM 657 O O . VAL A 1 89 ? -21.956 0.040 19.062 1.00 88.94 89 VAL A O 1
ATOM 660 N N . LYS A 1 90 ? -21.755 0.249 21.295 1.00 91.94 90 LYS A N 1
ATOM 661 C CA . LYS A 1 90 ? -23.185 0.277 21.576 1.00 91.94 90 LYS A CA 1
ATOM 662 C C . LYS A 1 90 ? -23.654 1.727 21.577 1.00 91.94 90 LYS A C 1
ATOM 664 O O . LYS A 1 90 ? -23.082 2.555 22.280 1.00 91.94 90 LYS A O 1
ATOM 669 N N . ASP A 1 91 ? -24.654 2.024 20.762 1.00 89.94 91 ASP A N 1
ATOM 670 C CA . ASP A 1 91 ? -25.303 3.331 20.738 1.00 89.94 91 ASP A CA 1
ATOM 671 C C . ASP A 1 91 ? -26.161 3.542 22.001 1.00 89.94 91 ASP A C 1
ATOM 673 O O . ASP A 1 91 ? -26.497 2.589 22.710 1.00 89.94 91 ASP A O 1
ATOM 677 N N . VAL A 1 92 ? -26.564 4.786 22.268 1.00 86.81 92 VAL A N 1
ATOM 678 C CA . VAL A 1 92 ? -27.441 5.170 23.389 1.00 86.81 92 VAL A CA 1
ATOM 679 C C . VAL A 1 92 ? -28.796 4.460 23.349 1.00 86.81 92 VAL A C 1
ATOM 681 O O . VAL A 1 92 ? -29.418 4.244 24.384 1.00 86.81 92 VAL A O 1
ATOM 684 N N . THR A 1 93 ? -29.231 4.047 22.158 1.00 89.56 93 THR A N 1
ATOM 685 C CA . THR A 1 93 ? -30.442 3.245 21.924 1.00 89.56 93 THR A CA 1
ATOM 686 C C . THR A 1 93 ? -30.267 1.762 22.267 1.00 89.56 93 THR A C 1
ATOM 688 O O . THR A 1 93 ? -31.230 0.999 22.259 1.00 89.56 93 THR A O 1
ATOM 691 N N . GLY A 1 94 ? -29.040 1.333 22.560 1.00 86.06 94 GLY A N 1
ATOM 692 C CA . GLY A 1 94 ? -28.684 -0.052 22.831 1.00 86.06 94 GLY A CA 1
ATOM 693 C C . GLY A 1 94 ? -28.354 -0.882 21.590 1.00 86.06 94 GLY A C 1
ATOM 694 O O . GLY A 1 94 ? -28.039 -2.063 21.730 1.00 86.06 94 GLY A O 1
ATOM 695 N N . VAL A 1 95 ? -28.385 -0.289 20.395 1.00 91.44 95 VAL A N 1
ATOM 696 C CA . VAL A 1 95 ? -28.008 -0.964 19.147 1.00 91.44 95 VAL A CA 1
ATOM 697 C C . VAL A 1 95 ? -26.491 -1.108 19.056 1.00 91.44 95 VAL A C 1
ATOM 699 O O . VAL A 1 95 ? -25.745 -0.165 19.307 1.00 91.44 95 VAL A O 1
ATOM 702 N N . GLU A 1 96 ? -26.026 -2.291 18.666 1.00 90.88 96 GLU A N 1
ATOM 703 C CA . GLU A 1 96 ? -24.605 -2.569 18.479 1.00 90.88 96 GLU A CA 1
ATOM 704 C C . GLU A 1 96 ? -24.141 -2.230 17.059 1.00 90.88 96 GLU A C 1
ATOM 706 O O . GLU A 1 96 ? -24.727 -2.639 16.052 1.00 90.88 96 GLU A O 1
ATOM 711 N N . HIS A 1 97 ? -23.043 -1.484 16.972 1.00 89.00 97 HIS A N 1
ATOM 712 C CA . HIS A 1 97 ? -22.387 -1.126 15.726 1.00 89.00 97 HIS A CA 1
ATOM 713 C C . HIS A 1 97 ? -20.980 -1.711 15.684 1.00 89.00 97 HIS A C 1
ATOM 715 O O . HIS A 1 97 ? -20.129 -1.405 16.516 1.00 89.00 97 HIS A O 1
ATOM 721 N N . VAL A 1 98 ? -20.716 -2.527 14.664 1.00 90.25 98 VAL A N 1
ATOM 722 C CA . VAL A 1 98 ? -19.378 -3.070 14.420 1.00 90.25 98 VAL A CA 1
ATOM 723 C C . VAL A 1 98 ? -18.506 -1.983 13.796 1.00 90.25 98 VAL A C 1
ATOM 725 O O . VAL A 1 98 ? -18.719 -1.573 12.647 1.00 90.25 98 VAL A O 1
ATOM 728 N N . CYS A 1 99 ? -17.511 -1.525 14.548 1.00 87.44 99 CYS A N 1
ATOM 729 C CA . CYS A 1 99 ? -16.495 -0.588 14.100 1.00 87.44 99 CYS A CA 1
ATOM 730 C C . CYS A 1 99 ? -15.250 -1.352 13.656 1.00 87.44 99 CYS A C 1
ATOM 732 O O . CYS A 1 99 ? -14.687 -2.150 14.396 1.00 87.44 99 CYS A O 1
ATOM 734 N N . VAL A 1 100 ? -14.803 -1.087 12.432 1.00 87.88 100 VAL A N 1
ATOM 735 C CA . VAL A 1 100 ? -13.645 -1.734 11.819 1.00 87.88 100 VAL A CA 1
ATOM 736 C C . VAL A 1 100 ? -12.501 -0.735 11.751 1.00 87.88 100 VAL A C 1
ATOM 738 O O . VAL A 1 100 ? -12.602 0.294 11.073 1.00 87.88 100 VAL A O 1
ATOM 741 N N . VAL A 1 101 ? -11.387 -1.055 12.402 1.00 83.81 101 VAL A N 1
ATOM 742 C CA . VAL A 1 101 ? -10.143 -0.286 12.318 1.00 83.81 101 VAL A CA 1
ATOM 743 C C . VAL A 1 101 ? -9.228 -0.919 11.291 1.00 83.81 101 VAL A C 1
ATOM 745 O O . VAL A 1 101 ? -9.048 -2.129 11.253 1.00 83.81 101 VAL A O 1
ATOM 748 N N . THR A 1 102 ? -8.626 -0.095 10.436 1.00 75.44 102 THR A N 1
ATOM 749 C CA . THR A 1 102 ? -7.558 -0.552 9.541 1.00 75.44 102 THR A CA 1
ATOM 750 C C . THR A 1 102 ? -6.206 -0.077 10.069 1.00 75.44 102 THR A C 1
ATOM 752 O O . THR A 1 102 ? -5.845 1.088 9.879 1.00 75.44 102 THR A O 1
ATOM 755 N N . GLY A 1 103 ? -5.448 -0.978 10.688 1.00 72.81 103 GLY A N 1
ATOM 756 C CA . GLY A 1 103 ? -4.188 -0.688 11.371 1.00 72.81 103 GLY A CA 1
ATOM 757 C C . GLY A 1 103 ? -4.362 -0.571 12.882 1.00 72.81 103 GLY A C 1
ATOM 758 O O . GLY A 1 103 ? -5.349 -1.033 13.448 1.00 72.81 103 GLY A O 1
ATOM 759 N N . ARG A 1 104 ? -3.411 0.096 13.536 1.00 72.94 104 ARG A N 1
ATOM 760 C CA . ARG A 1 104 ? -3.382 0.230 14.994 1.00 72.94 104 ARG A CA 1
ATOM 761 C C . ARG A 1 104 ? -3.949 1.575 15.440 1.00 72.94 104 ARG A C 1
ATOM 763 O O . ARG A 1 104 ? -3.602 2.613 14.872 1.00 72.94 104 ARG A O 1
ATOM 770 N N . LEU A 1 105 ? -4.793 1.573 16.472 1.00 74.00 105 LEU A N 1
ATOM 771 C CA . LEU A 1 105 ? -5.195 2.806 17.149 1.00 74.00 105 LEU A CA 1
ATOM 772 C C . LEU A 1 105 ? -4.000 3.380 17.906 1.00 74.00 105 LEU A C 1
ATOM 774 O O . LEU A 1 105 ? -3.325 2.670 18.656 1.00 74.00 105 LEU A O 1
ATOM 778 N N . VAL A 1 106 ? -3.720 4.658 17.658 1.00 71.19 106 VAL A N 1
ATOM 779 C CA . VAL A 1 106 ? -2.716 5.405 18.406 1.00 71.19 106 VAL A CA 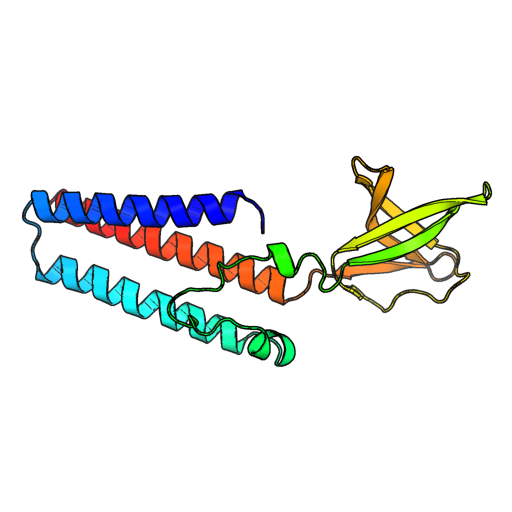1
ATOM 780 C C . VAL A 1 106 ? -3.374 6.660 18.964 1.00 71.19 106 VAL A C 1
ATOM 782 O O . VAL A 1 106 ? -3.900 7.461 18.182 1.00 71.19 106 VAL A O 1
ATOM 785 N N . PRO A 1 107 ? -3.299 6.876 20.286 1.00 74.38 107 PRO A N 1
ATOM 786 C CA . PRO A 1 107 ? -2.829 5.946 21.331 1.00 74.38 107 PRO A CA 1
ATOM 787 C C . PRO A 1 107 ? -3.701 4.679 21.482 1.00 74.38 107 PRO A C 1
ATOM 789 O O . PRO A 1 107 ? -4.669 4.512 20.744 1.00 74.38 107 PRO A O 1
ATOM 792 N N . ALA A 1 108 ? -3.297 3.762 22.374 1.00 75.38 108 ALA A N 1
ATOM 793 C CA . ALA A 1 108 ? -3.946 2.462 22.590 1.00 75.38 108 ALA A CA 1
ATOM 794 C C . ALA A 1 108 ? -5.479 2.580 22.747 1.00 75.38 108 ALA A C 1
ATOM 796 O O . ALA A 1 108 ? -5.953 3.619 23.220 1.00 75.38 108 ALA A O 1
ATOM 797 N N . PRO A 1 109 ? -6.244 1.547 22.335 1.00 77.56 109 PRO A N 1
ATOM 798 C CA . PRO A 1 109 ? -7.698 1.568 22.437 1.00 77.56 109 PRO A CA 1
ATOM 799 C C . PRO A 1 109 ? -8.152 1.806 23.886 1.00 77.56 109 PRO A C 1
ATOM 801 O O . PRO A 1 109 ? -7.442 1.416 24.816 1.00 77.56 109 PRO A O 1
ATOM 804 N N . PRO A 1 110 ? -9.311 2.459 24.075 1.00 82.62 110 PRO A N 1
ATOM 805 C CA . PRO A 1 110 ? -9.864 2.688 25.399 1.00 82.62 110 PRO A CA 1
ATOM 806 C C . PRO A 1 110 ? -10.328 1.365 26.020 1.00 82.62 110 PRO A C 1
ATOM 808 O O . PRO A 1 110 ? -10.571 0.384 25.313 1.00 82.62 110 PRO A O 1
ATOM 811 N N . GLU A 1 111 ? -10.456 1.346 27.343 1.00 84.31 111 GLU A N 1
ATOM 812 C CA . GLU A 1 111 ? -10.937 0.175 28.076 1.00 84.31 111 GLU A CA 1
ATOM 813 C C . GLU A 1 111 ? -12.407 -0.125 27.750 1.00 84.31 111 GLU A C 1
ATOM 815 O O . GLU A 1 111 ? -13.181 0.760 27.361 1.00 84.31 111 GLU A O 1
ATOM 820 N N . GLN A 1 112 ? -12.806 -1.387 27.909 1.00 84.81 112 GLN A N 1
ATOM 821 C CA . GLN A 1 112 ? -14.183 -1.810 27.670 1.00 84.81 112 GLN A CA 1
ATOM 822 C C . GLN A 1 112 ? -15.148 -1.051 28.593 1.00 84.81 112 GLN A C 1
ATOM 824 O O . GLN A 1 112 ? -14.885 -0.882 29.778 1.00 84.81 112 GLN A O 1
ATOM 829 N N . GLY A 1 113 ? -16.273 -0.588 28.041 1.00 83.06 113 GLY A N 1
ATOM 830 C CA . GLY A 1 113 ? -17.252 0.224 28.775 1.00 83.06 113 GLY A CA 1
ATOM 831 C C . GLY A 1 113 ? -16.999 1.734 28.713 1.00 83.06 113 GLY A C 1
ATOM 832 O O . GLY A 1 113 ? -17.842 2.506 29.162 1.00 83.06 113 GLY A O 1
ATOM 833 N N . THR A 1 114 ? -15.893 2.176 28.106 1.00 87.06 114 THR A N 1
ATOM 834 C CA . THR A 1 114 ? -15.645 3.604 27.869 1.00 87.06 114 THR A CA 1
ATOM 835 C C . THR A 1 114 ? -16.625 4.167 26.837 1.00 87.06 114 THR A C 1
ATOM 837 O O . THR A 1 114 ? -16.798 3.597 25.758 1.00 87.06 114 THR A O 1
ATOM 840 N N . VAL A 1 115 ? -17.221 5.324 27.133 1.00 88.94 115 VAL A N 1
ATOM 841 C CA . VAL A 1 115 ? -18.087 6.043 26.189 1.00 88.94 115 VAL A CA 1
ATOM 842 C C . VAL A 1 115 ? -17.226 6.721 25.123 1.00 88.94 115 VAL A C 1
ATOM 844 O O . VAL A 1 115 ? -16.287 7.459 25.429 1.00 88.94 115 VAL A O 1
ATOM 847 N N . VAL A 1 116 ? -17.530 6.455 23.854 1.00 89.88 116 VAL A N 1
ATOM 848 C CA . VAL A 1 116 ? -16.738 6.927 22.714 1.00 89.88 116 VAL A CA 1
ATOM 849 C C . VAL A 1 116 ? -17.624 7.460 21.599 1.00 89.88 116 VAL A C 1
ATOM 851 O O . VAL A 1 116 ? -18.695 6.925 21.329 1.00 89.88 116 VAL A O 1
ATOM 854 N N . GLU A 1 117 ? -17.127 8.466 20.891 1.00 90.50 117 GLU A N 1
ATOM 855 C CA . GLU A 1 117 ? -17.690 8.916 19.624 1.00 90.50 117 GLU A CA 1
ATOM 856 C C . GLU A 1 117 ? -16.876 8.321 18.475 1.00 90.50 117 GLU A C 1
ATOM 858 O O . GLU A 1 117 ? -15.676 8.580 18.322 1.00 90.50 117 GLU A O 1
ATOM 863 N N . ALA A 1 118 ? -17.528 7.489 17.665 1.00 88.94 118 ALA A N 1
ATOM 864 C CA . ALA A 1 118 ? -16.914 6.815 16.532 1.00 88.94 118 ALA A CA 1
ATOM 865 C C . ALA A 1 118 ? -17.255 7.529 15.223 1.00 88.94 118 ALA A C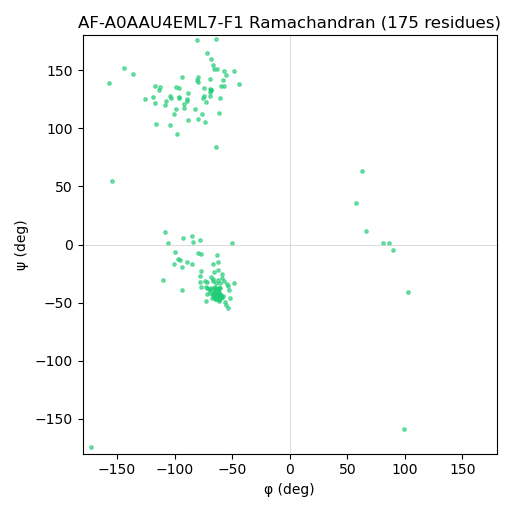 1
ATOM 867 O O . ALA A 1 118 ? -18.383 7.479 14.735 1.00 88.94 118 ALA A O 1
ATOM 868 N N . TYR A 1 119 ? -16.245 8.133 14.602 1.00 89.62 119 TYR A N 1
ATOM 869 C CA . TYR A 1 119 ? -16.378 8.806 13.318 1.00 89.62 119 TYR A CA 1
ATOM 870 C C . TYR A 1 119 ? -15.785 7.944 12.211 1.00 89.62 119 TYR A C 1
ATOM 872 O O . TYR A 1 119 ? -14.629 7.504 12.255 1.00 89.62 119 TYR A O 1
ATOM 880 N N . GLY A 1 120 ? -16.574 7.707 11.171 1.00 89.75 120 GLY A N 1
ATOM 881 C CA . GLY A 1 120 ? -16.185 6.803 10.106 1.00 89.75 120 GLY A CA 1
ATOM 882 C C . GLY A 1 120 ? -17.148 6.803 8.936 1.00 89.75 120 GLY A C 1
ATOM 883 O O . GLY A 1 120 ? -18.092 7.585 8.860 1.00 89.75 120 GLY A O 1
ATOM 884 N N . ARG A 1 121 ? -16.887 5.902 7.994 1.00 90.38 121 ARG A N 1
ATOM 885 C CA . ARG A 1 121 ? -17.762 5.664 6.845 1.00 90.38 121 ARG A CA 1
ATOM 886 C C . ARG A 1 121 ? -18.361 4.272 6.962 1.00 90.38 121 ARG A C 1
ATOM 888 O O . ARG A 1 121 ? -17.610 3.321 7.155 1.00 90.38 121 ARG A O 1
ATOM 895 N N . ARG A 1 122 ? -19.673 4.131 6.766 1.00 89.50 122 ARG A N 1
ATOM 896 C CA . ARG A 1 122 ? -20.295 2.805 6.650 1.00 89.50 122 ARG A CA 1
ATOM 897 C C . ARG A 1 122 ? -19.871 2.102 5.358 1.00 89.50 122 ARG A C 1
ATOM 899 O O . ARG A 1 122 ? -19.855 2.709 4.283 1.00 89.50 122 ARG A O 1
ATOM 906 N N . ASP A 1 123 ? -19.486 0.837 5.475 1.00 87.38 123 ASP A N 1
ATOM 907 C CA . ASP A 1 123 ? -19.255 -0.046 4.339 1.00 87.38 123 ASP A CA 1
ATOM 908 C C . ASP A 1 123 ? -20.581 -0.622 3.808 1.00 87.38 123 ASP A C 1
ATOM 910 O O . ASP A 1 123 ? -21.658 -0.379 4.353 1.00 87.38 123 ASP A O 1
ATOM 914 N N . ARG A 1 124 ? -20.510 -1.385 2.711 1.00 84.56 124 ARG A N 1
ATOM 915 C CA . ARG A 1 124 ? -21.694 -2.025 2.108 1.00 84.56 124 ARG A CA 1
ATOM 916 C C . ARG A 1 124 ? -22.321 -3.110 2.993 1.00 84.56 124 ARG A C 1
ATOM 918 O O . ARG A 1 124 ? -23.453 -3.487 2.739 1.00 84.56 124 ARG A O 1
ATOM 925 N N . ALA A 1 125 ? -21.591 -3.606 3.991 1.00 86.19 125 ALA A N 1
ATOM 926 C CA . ALA A 1 125 ? -22.071 -4.579 4.966 1.00 86.19 125 ALA A CA 1
ATOM 927 C C . ALA A 1 125 ? -22.642 -3.901 6.228 1.00 86.19 125 ALA A C 1
ATOM 929 O O . ALA A 1 125 ? -22.963 -4.584 7.193 1.00 86.19 125 ALA A O 1
ATOM 930 N N . GLY A 1 126 ? -22.744 -2.565 6.246 1.00 84.25 126 GLY A N 1
ATOM 931 C CA . GLY A 1 126 ? -23.258 -1.800 7.382 1.00 84.25 126 GLY A CA 1
ATOM 932 C C . GLY A 1 126 ? -22.246 -1.561 8.508 1.00 84.25 126 GLY A C 1
ATOM 933 O O . GLY A 1 126 ? -22.582 -0.904 9.491 1.00 84.25 126 GLY A O 1
ATOM 934 N N . ARG A 1 127 ? -20.998 -2.022 8.369 1.00 89.19 127 ARG A N 1
ATOM 935 C CA . ARG A 1 127 ? -19.937 -1.823 9.367 1.00 89.19 127 ARG A CA 1
ATOM 936 C C . ARG A 1 127 ? -19.343 -0.430 9.250 1.00 89.19 127 ARG A C 1
ATOM 938 O O . ARG A 1 127 ? -19.170 0.093 8.149 1.00 89.19 127 ARG A O 1
ATOM 945 N N . VAL A 1 128 ? -18.970 0.170 10.372 1.00 88.06 128 VAL A N 1
ATOM 946 C CA . VAL A 1 128 ? -18.374 1.508 10.398 1.00 88.06 128 VAL A CA 1
ATOM 947 C C . VAL A 1 128 ? -16.863 1.390 10.239 1.00 88.06 128 VAL A C 1
ATOM 949 O O . VAL A 1 128 ? -16.161 0.993 11.161 1.00 88.06 128 VAL A O 1
ATOM 952 N N . VAL A 1 129 ? -16.333 1.767 9.078 1.00 87.94 129 VAL A N 1
ATOM 953 C CA . VAL A 1 129 ? -14.887 1.897 8.874 1.00 87.94 129 VAL A CA 1
ATOM 954 C C . VAL A 1 129 ? -14.415 3.155 9.590 1.00 87.94 129 VAL A C 1
ATOM 956 O O . VAL A 1 129 ? -14.664 4.277 9.130 1.00 87.94 129 VAL A O 1
ATOM 959 N N . LEU A 1 130 ? -13.743 2.951 10.718 1.00 86.94 130 LEU A N 1
ATOM 960 C CA . LEU A 1 130 ? -13.341 4.006 11.631 1.00 86.94 130 LEU A CA 1
ATOM 961 C C . LEU A 1 130 ? -12.244 4.876 11.006 1.00 86.94 130 LEU A C 1
ATOM 963 O O . LEU A 1 130 ? -11.263 4.376 10.448 1.00 86.94 130 LEU A O 1
ATOM 967 N N . ARG A 1 131 ? -12.409 6.193 11.113 1.00 86.75 131 ARG A N 1
ATOM 968 C CA . ARG A 1 131 ? -11.388 7.195 10.774 1.00 86.75 131 ARG A CA 1
ATOM 969 C C . ARG A 1 131 ? -10.851 7.899 12.006 1.00 86.75 131 ARG A C 1
ATOM 971 O O . ARG A 1 131 ? -9.698 8.315 11.999 1.00 86.75 131 ARG A O 1
ATOM 978 N N . GLN A 1 132 ? -11.682 8.033 13.028 1.00 88.50 132 GLN A N 1
ATOM 979 C CA . GLN A 1 132 ? -11.354 8.735 14.251 1.00 88.50 132 GLN A CA 1
ATOM 980 C C . GLN A 1 132 ? -12.253 8.213 15.371 1.00 88.50 132 GLN A C 1
ATOM 982 O O . GLN A 1 132 ? -13.439 7.977 15.152 1.00 88.50 132 GLN A O 1
ATOM 987 N N . LEU A 1 133 ? -11.675 8.023 16.551 1.00 87.94 133 LEU A N 1
ATOM 988 C CA . LEU A 1 133 ? -12.397 7.748 17.787 1.00 87.94 133 LEU A CA 1
ATOM 989 C C . LEU A 1 133 ? -12.134 8.900 18.747 1.00 87.94 133 LEU A C 1
ATOM 991 O O . LEU A 1 133 ? -10.987 9.328 18.870 1.00 87.94 133 LEU A O 1
ATOM 995 N N . VAL A 1 134 ? -13.155 9.382 19.435 1.00 90.00 134 VAL A N 1
ATOM 996 C CA . VAL A 1 134 ? -12.995 10.375 20.499 1.00 90.00 134 VAL A CA 1
ATOM 997 C C . VAL A 1 134 ? -13.497 9.765 21.793 1.00 90.00 134 VAL A C 1
ATOM 999 O O . VAL A 1 134 ? -14.601 9.236 21.843 1.00 90.00 134 VAL A O 1
ATOM 1002 N N . VAL A 1 135 ? -12.673 9.795 22.835 1.00 89.19 135 VAL A N 1
ATOM 1003 C CA . VAL A 1 135 ? -13.070 9.315 24.159 1.00 89.19 135 VAL A CA 1
ATOM 1004 C C . VAL A 1 135 ? -13.855 10.415 24.866 1.00 89.19 135 VAL A C 1
ATOM 1006 O O . VAL A 1 135 ? -13.308 11.485 25.157 1.00 89.19 13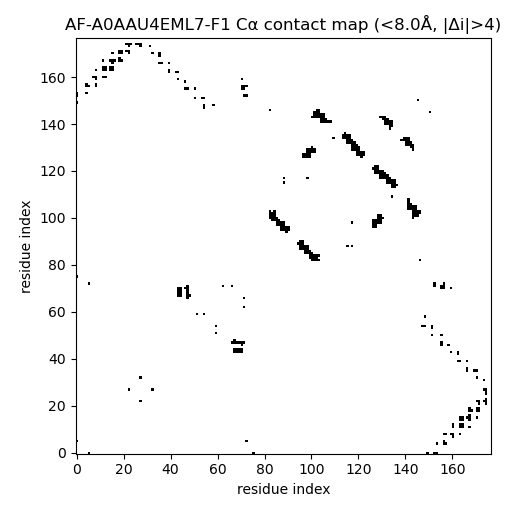5 VAL A O 1
ATOM 1009 N N . VAL A 1 136 ? -15.126 10.143 25.158 1.00 84.44 136 VAL A N 1
ATOM 1010 C CA . VAL A 1 136 ? -15.999 11.070 25.882 1.00 84.44 136 VAL A CA 1
ATOM 1011 C C . VAL A 1 136 ? -15.513 11.147 27.331 1.00 84.44 136 VAL A C 1
ATOM 1013 O O . VAL A 1 136 ? -15.204 10.134 27.953 1.00 84.44 136 VAL A O 1
ATOM 1016 N N . GLY A 1 137 ? -15.354 12.364 27.847 1.00 83.94 137 GLY A N 1
ATOM 1017 C CA . GLY A 1 137 ? -14.808 12.640 29.181 1.00 83.94 137 GLY A CA 1
ATOM 1018 C C . GLY A 1 137 ? -13.357 13.127 29.173 1.00 83.94 137 GLY A C 1
ATOM 1019 O O . GLY A 1 137 ? -13.042 14.083 29.870 1.00 83.94 137 GLY A O 1
ATOM 1020 N N . THR A 1 138 ? -12.483 12.550 28.339 1.00 84.25 138 THR A N 1
ATOM 1021 C CA . THR A 1 138 ? -11.085 13.027 28.210 1.00 84.25 138 THR A CA 1
ATOM 1022 C C . THR A 1 138 ? -10.852 13.907 26.983 1.00 84.25 138 THR A C 1
ATOM 1024 O O . THR A 1 138 ? -9.825 14.575 26.898 1.00 84.25 138 THR A O 1
ATOM 1027 N N . GLY A 1 139 ? -11.759 13.879 25.999 1.00 84.88 139 GLY A N 1
ATOM 1028 C CA . GLY A 1 139 ? -11.578 14.561 24.712 1.00 84.88 139 GLY A CA 1
ATOM 1029 C C . GLY A 1 139 ? -10.442 13.970 23.869 1.00 84.88 139 GLY A C 1
ATOM 1030 O O . GLY A 1 139 ? -10.018 14.562 22.875 1.00 84.88 139 GLY A O 1
ATOM 1031 N N . ARG A 1 140 ? -9.911 12.803 24.256 1.00 86.38 140 ARG A N 1
ATOM 1032 C CA . ARG A 1 140 ? -8.750 12.203 23.605 1.00 86.38 140 ARG A CA 1
ATOM 1033 C C . ARG A 1 140 ? -9.138 11.651 22.243 1.00 86.38 140 ARG A C 1
ATOM 1035 O O . ARG A 1 140 ? -9.985 10.766 22.136 1.00 86.38 140 ARG A O 1
ATOM 1042 N N . VAL A 1 141 ? -8.451 12.131 21.214 1.00 86.50 141 VAL A N 1
ATOM 1043 C CA . VAL A 1 141 ? -8.644 11.678 19.839 1.00 86.50 141 VAL A CA 1
ATOM 1044 C C . VAL A 1 141 ? -7.690 10.525 19.527 1.00 86.50 141 VAL A C 1
ATOM 1046 O O . VAL A 1 141 ? -6.470 10.681 19.583 1.00 86.50 141 VAL A O 1
ATOM 1049 N N . LEU A 1 142 ? -8.243 9.371 19.162 1.00 84.38 142 LEU A N 1
ATOM 1050 C CA . LEU A 1 142 ? -7.504 8.219 18.656 1.00 84.38 142 LEU A CA 1
ATOM 1051 C C . LEU A 1 142 ? -7.685 8.144 17.145 1.00 84.38 142 LEU A C 1
ATOM 1053 O O . LEU A 1 142 ? -8.807 8.095 16.633 1.00 84.38 142 LEU A O 1
ATOM 1057 N N . THR A 1 143 ? -6.574 8.099 16.417 1.00 83.50 143 THR A N 1
ATOM 1058 C CA . THR A 1 143 ? -6.609 7.944 14.960 1.00 83.50 143 THR A CA 1
ATOM 1059 C C . THR A 1 143 ? -6.034 6.586 14.562 1.00 83.50 143 THR A C 1
ATOM 1061 O O . THR A 1 143 ? -4.988 6.176 15.076 1.00 83.50 143 THR A O 1
ATOM 1064 N N . PRO A 1 144 ? -6.690 5.856 13.642 1.00 80.88 144 PRO A N 1
ATOM 1065 C CA . PRO A 1 144 ? -6.127 4.658 13.046 1.00 80.88 144 PRO A CA 1
ATOM 1066 C C . PRO A 1 144 ? -4.848 5.015 12.293 1.00 80.88 144 PRO A C 1
ATOM 1068 O O . PRO A 1 144 ? -4.868 5.702 11.264 1.00 80.88 144 PRO A O 1
ATOM 1071 N N . ARG A 1 145 ? -3.710 4.528 12.779 1.00 72.19 145 ARG A N 1
ATOM 1072 C CA . ARG A 1 145 ? -2.440 4.681 12.084 1.00 72.19 145 ARG A CA 1
ATOM 1073 C C . ARG A 1 145 ? -2.241 3.467 11.194 1.00 72.19 145 ARG A C 1
ATOM 1075 O O . ARG A 1 145 ? -2.110 2.339 11.663 1.00 72.19 145 ARG A O 1
ATOM 1082 N N . ARG A 1 146 ? -2.174 3.706 9.881 1.00 66.19 146 ARG A N 1
ATOM 1083 C CA . ARG A 1 146 ? -1.824 2.643 8.932 1.00 66.19 146 ARG A CA 1
ATOM 1084 C C . ARG A 1 146 ? -0.458 2.051 9.296 1.00 66.19 146 ARG A C 1
ATOM 1086 O O . ARG A 1 146 ? 0.467 2.845 9.534 1.00 66.19 146 ARG A O 1
ATOM 1093 N N . PRO A 1 147 ? -0.308 0.715 9.262 1.00 63.34 147 PRO A N 1
ATOM 1094 C CA . PRO A 1 147 ? 0.953 0.063 9.581 1.00 63.34 147 PRO A CA 1
ATOM 1095 C C . PRO A 1 147 ? 2.059 0.584 8.659 1.00 63.34 147 PRO A C 1
ATOM 1097 O O . PRO A 1 147 ? 1.826 0.836 7.472 1.00 63.34 147 PRO A O 1
ATOM 1100 N N . ALA A 1 148 ? 3.270 0.760 9.196 1.00 59.66 148 ALA A N 1
ATOM 1101 C CA . ALA A 1 148 ? 4.423 1.273 8.446 1.00 59.66 148 ALA A CA 1
ATOM 1102 C C . ALA A 1 148 ? 4.693 0.448 7.173 1.00 59.66 148 ALA A C 1
ATOM 1104 O O . ALA A 1 148 ? 4.994 1.005 6.117 1.00 59.66 148 ALA A O 1
ATOM 1105 N N . ALA A 1 149 ? 4.434 -0.861 7.238 1.00 57.19 149 ALA A N 1
ATOM 1106 C CA . ALA A 1 149 ? 4.481 -1.768 6.098 1.00 57.19 149 ALA A CA 1
ATOM 1107 C C . ALA A 1 149 ? 3.543 -1.358 4.935 1.00 57.19 149 ALA A C 1
ATOM 1109 O O . ALA A 1 149 ? 3.872 -1.580 3.771 1.00 57.19 149 ALA A O 1
ATOM 1110 N N . ASP A 1 150 ? 2.390 -0.715 5.182 1.00 61.19 150 ASP A N 1
ATOM 1111 C CA . ASP A 1 150 ? 1.513 -0.191 4.112 1.00 61.19 150 ASP A CA 1
ATOM 1112 C C . ASP A 1 150 ? 2.058 1.056 3.434 1.00 61.19 150 ASP A C 1
ATOM 1114 O O . ASP A 1 150 ? 1.856 1.229 2.234 1.00 61.19 150 ASP A O 1
ATOM 1118 N N . ARG A 1 151 ? 2.798 1.897 4.153 1.00 63.88 151 ARG A N 1
ATOM 1119 C CA . ARG A 1 151 ? 3.456 3.050 3.530 1.00 63.88 151 ARG A CA 1
ATOM 1120 C C . ARG A 1 151 ? 4.640 2.595 2.690 1.00 63.88 151 ARG A C 1
ATOM 1122 O O . ARG A 1 151 ? 4.706 2.932 1.514 1.00 63.88 151 ARG A O 1
ATOM 1129 N N . LEU A 1 152 ? 5.499 1.755 3.261 1.00 64.31 152 LEU A N 1
ATOM 1130 C CA . LEU A 1 152 ? 6.703 1.260 2.595 1.00 64.31 152 LEU A CA 1
ATOM 1131 C C . LEU A 1 152 ? 6.376 0.449 1.337 1.00 64.31 152 LEU A C 1
ATOM 1133 O O . LEU A 1 152 ? 7.012 0.646 0.312 1.00 64.31 152 LEU A O 1
ATOM 1137 N N . THR A 1 153 ? 5.318 -0.369 1.354 1.00 62.31 153 THR A N 1
ATOM 1138 C CA . THR A 1 153 ? 4.871 -1.091 0.144 1.00 62.31 153 THR A CA 1
ATOM 1139 C C . THR A 1 153 ? 4.320 -0.174 -0.951 1.00 62.31 153 THR A C 1
ATOM 1141 O O . THR A 1 153 ? 4.480 -0.474 -2.130 1.00 62.31 153 THR A O 1
ATOM 1144 N N . ARG A 1 154 ? 3.691 0.959 -0.608 1.00 65.94 154 ARG A N 1
ATOM 1145 C CA . ARG A 1 154 ? 3.256 1.940 -1.621 1.00 65.94 154 ARG A CA 1
ATOM 1146 C C . ARG A 1 154 ? 4.432 2.684 -2.229 1.00 65.94 154 ARG A C 1
ATOM 1148 O O . ARG A 1 154 ? 4.456 2.859 -3.440 1.00 65.94 154 ARG A O 1
ATOM 1155 N N . VAL A 1 155 ?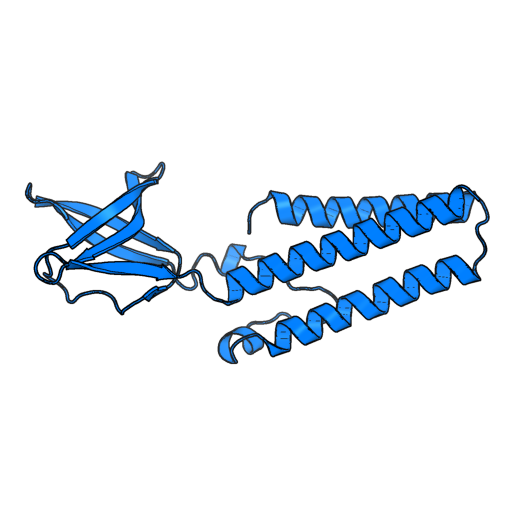 5.391 3.089 -1.397 1.00 69.56 155 VAL A N 1
ATOM 1156 C CA . VAL A 1 155 ? 6.628 3.732 -1.858 1.00 69.56 155 VAL A CA 1
ATOM 1157 C C . VAL A 1 155 ? 7.406 2.774 -2.757 1.00 69.56 155 VAL A C 1
ATOM 1159 O O . VAL A 1 155 ? 7.804 3.166 -3.846 1.00 69.56 155 VAL A O 1
ATOM 1162 N N . ALA A 1 156 ? 7.513 1.501 -2.361 1.00 65.31 156 ALA A N 1
ATOM 1163 C CA . ALA A 1 156 ? 8.094 0.437 -3.173 1.00 65.31 156 ALA A CA 1
ATOM 1164 C C . ALA A 1 156 ? 7.442 0.356 -4.553 1.00 65.31 156 ALA A C 1
ATOM 1166 O O . ALA A 1 156 ? 8.126 0.461 -5.562 1.00 65.31 156 ALA A O 1
ATOM 1167 N N . ALA A 1 157 ? 6.113 0.226 -4.595 1.00 65.94 157 ALA A N 1
ATOM 1168 C CA . ALA A 1 157 ? 5.383 0.083 -5.847 1.00 65.94 157 ALA A CA 1
ATOM 1169 C C . ALA A 1 157 ? 5.497 1.317 -6.754 1.00 65.94 157 ALA A C 1
ATOM 1171 O O . ALA A 1 157 ? 5.606 1.169 -7.969 1.00 65.94 157 ALA A O 1
ATOM 1172 N N . ALA A 1 158 ? 5.490 2.521 -6.174 1.00 71.94 158 ALA A N 1
ATOM 1173 C CA . ALA A 1 158 ? 5.693 3.760 -6.916 1.00 71.94 158 ALA A CA 1
ATOM 1174 C C . ALA A 1 158 ? 7.112 3.838 -7.503 1.00 71.94 158 ALA A C 1
ATOM 1176 O O . ALA A 1 158 ? 7.259 4.144 -8.683 1.00 71.94 158 ALA A O 1
ATOM 1177 N N . ALA A 1 159 ? 8.136 3.494 -6.716 1.00 71.94 159 ALA A N 1
ATOM 1178 C CA . ALA A 1 159 ? 9.522 3.461 -7.174 1.00 71.94 159 ALA A CA 1
ATOM 1179 C C . ALA A 1 159 ? 9.723 2.432 -8.296 1.00 71.94 159 ALA A C 1
ATOM 1181 O O . ALA A 1 159 ? 10.335 2.749 -9.310 1.00 71.94 159 ALA A O 1
ATOM 1182 N N . THR A 1 160 ? 9.145 1.230 -8.179 1.00 69.69 160 THR A N 1
ATOM 1183 C CA . THR A 1 160 ? 9.215 0.224 -9.252 1.00 69.69 160 THR A CA 1
ATOM 1184 C C . THR A 1 160 ? 8.560 0.718 -10.536 1.00 69.69 160 THR A C 1
ATOM 1186 O O . THR A 1 160 ? 9.125 0.551 -11.611 1.00 69.69 160 THR A O 1
ATOM 1189 N N . ALA A 1 161 ? 7.367 1.318 -10.438 1.00 70.81 161 ALA A N 1
ATOM 1190 C CA . ALA A 1 161 ? 6.687 1.870 -11.604 1.00 70.81 161 ALA A CA 1
ATOM 1191 C C . ALA A 1 161 ? 7.549 2.950 -12.267 1.00 70.81 161 ALA A C 1
ATOM 1193 O O . ALA A 1 161 ? 7.733 2.911 -13.478 1.00 70.81 161 ALA A O 1
ATOM 1194 N N . ALA A 1 162 ? 8.125 3.860 -11.477 1.00 78.88 162 ALA A N 1
ATOM 1195 C CA . ALA A 1 162 ? 8.996 4.917 -11.978 1.00 78.88 162 ALA A CA 1
ATOM 1196 C C . ALA A 1 162 ? 10.233 4.365 -12.703 1.00 78.88 162 ALA A C 1
ATOM 1198 O O . ALA A 1 162 ? 10.543 4.840 -13.790 1.00 78.88 162 ALA A O 1
ATOM 1199 N N . VAL A 1 163 ? 10.893 3.335 -12.156 1.00 78.81 163 VAL A N 1
ATOM 1200 C CA . VAL A 1 163 ? 12.043 2.686 -12.813 1.00 78.81 163 VAL A CA 1
ATOM 1201 C C . VAL A 1 163 ? 11.639 2.085 -14.158 1.00 78.81 163 VAL A C 1
ATOM 1203 O O . VAL A 1 163 ? 12.334 2.300 -15.148 1.00 78.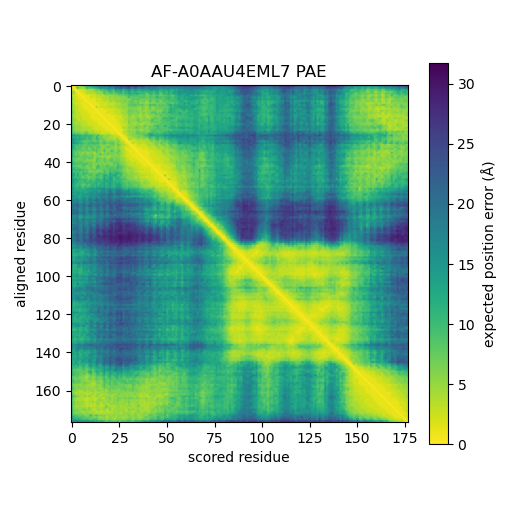81 163 VAL A O 1
ATOM 1206 N N . TRP A 1 164 ? 10.499 1.392 -14.229 1.00 76.69 164 TRP A N 1
ATOM 1207 C CA . TRP A 1 164 ? 10.010 0.858 -15.499 1.00 76.69 164 TRP A CA 1
ATOM 1208 C C . TRP A 1 164 ? 9.653 1.971 -16.493 1.00 76.69 164 TRP A C 1
ATOM 1210 O O . TRP A 1 164 ? 10.101 1.933 -17.631 1.00 76.69 164 TRP A O 1
ATOM 1220 N N . PHE A 1 165 ? 8.919 3.008 -16.090 1.00 77.69 165 PHE A N 1
ATOM 1221 C CA . PHE A 1 165 ? 8.595 4.110 -17.004 1.00 77.69 165 PHE A CA 1
ATOM 1222 C C . PHE A 1 165 ? 9.841 4.853 -17.500 1.00 77.69 165 PHE A C 1
ATOM 1224 O O . PHE A 1 165 ? 9.917 5.173 -18.684 1.00 77.69 165 PHE A O 1
ATOM 1231 N N . ALA A 1 166 ? 10.833 5.073 -16.635 1.00 79.81 166 ALA A N 1
ATOM 1232 C CA . ALA A 1 166 ? 12.104 5.676 -17.022 1.00 79.81 166 ALA A CA 1
ATOM 1233 C C . ALA A 1 166 ? 12.879 4.792 -18.012 1.00 79.81 166 ALA A C 1
ATOM 1235 O O . ALA A 1 166 ? 13.389 5.299 -19.007 1.00 79.81 166 ALA A O 1
ATOM 1236 N N . ALA A 1 167 ? 12.917 3.474 -17.786 1.00 74.81 167 ALA A N 1
ATOM 1237 C CA . ALA A 1 167 ? 13.551 2.534 -18.706 1.00 74.81 167 ALA A CA 1
ATOM 1238 C C . ALA A 1 167 ? 12.841 2.492 -20.070 1.00 74.81 167 ALA A C 1
ATOM 1240 O O . ALA A 1 167 ? 13.508 2.528 -21.098 1.00 74.81 167 ALA A O 1
ATOM 1241 N N . ALA A 1 168 ? 11.502 2.481 -20.102 1.00 75.62 168 ALA A N 1
ATOM 1242 C CA . ALA A 1 168 ? 10.745 2.555 -21.354 1.00 75.62 168 ALA A CA 1
ATOM 1243 C C . ALA A 1 168 ? 11.025 3.857 -22.109 1.00 75.62 168 ALA A C 1
ATOM 1245 O O . ALA A 1 168 ? 11.261 3.819 -23.311 1.00 75.62 168 ALA A O 1
ATOM 1246 N N . ALA A 1 169 ? 11.024 4.996 -21.411 1.00 80.75 169 ALA A N 1
ATOM 1247 C CA . ALA A 1 169 ? 11.317 6.288 -22.020 1.00 80.75 169 ALA A CA 1
ATOM 1248 C C . ALA A 1 169 ? 12.739 6.329 -22.600 1.00 80.75 169 ALA A C 1
ATOM 1250 O O . ALA A 1 169 ? 12.911 6.739 -23.741 1.00 80.75 169 ALA A O 1
ATOM 1251 N N . ALA A 1 170 ? 13.738 5.841 -21.858 1.00 78.69 170 ALA A N 1
ATOM 1252 C CA . ALA A 1 170 ? 15.119 5.776 -22.332 1.00 78.69 170 ALA A CA 1
ATOM 1253 C C . ALA A 1 170 ? 15.266 4.890 -23.581 1.00 78.69 170 ALA A C 1
ATOM 1255 O O . ALA A 1 170 ? 15.940 5.281 -24.528 1.00 78.69 170 ALA A O 1
ATOM 1256 N N . LEU A 1 171 ? 14.602 3.729 -23.606 1.00 76.38 171 LEU A N 1
ATOM 1257 C CA . LEU A 1 171 ? 14.603 2.827 -24.764 1.00 76.38 171 LEU A CA 1
ATOM 1258 C C . LEU A 1 171 ? 13.908 3.440 -25.985 1.00 76.38 171 LEU A C 1
ATOM 1260 O O . LEU A 1 171 ? 14.379 3.251 -27.099 1.00 76.38 171 LEU A O 1
ATOM 1264 N N . LEU A 1 172 ? 12.819 4.188 -25.787 1.00 76.69 172 LEU A N 1
ATOM 1265 C CA . LEU A 1 172 ? 12.128 4.881 -26.878 1.00 76.69 172 LEU A CA 1
ATOM 1266 C C . LEU A 1 172 ? 12.943 6.052 -27.437 1.00 76.69 172 LEU A C 1
ATOM 1268 O O . LEU A 1 172 ? 12.938 6.244 -28.646 1.00 76.69 172 LEU A O 1
ATOM 1272 N N . ILE A 1 173 ? 13.652 6.803 -26.587 1.00 82.38 173 ILE A N 1
ATOM 1273 C CA . ILE A 1 173 ? 14.572 7.862 -27.033 1.00 82.38 173 ILE A CA 1
ATOM 1274 C C . ILE A 1 173 ? 15.687 7.248 -27.885 1.00 82.38 173 ILE A C 1
ATOM 1276 O O . ILE A 1 173 ? 15.909 7.686 -29.004 1.00 82.38 173 ILE A O 1
ATOM 1280 N N . LEU A 1 174 ? 16.303 6.165 -27.404 1.00 78.19 174 LEU A N 1
ATOM 128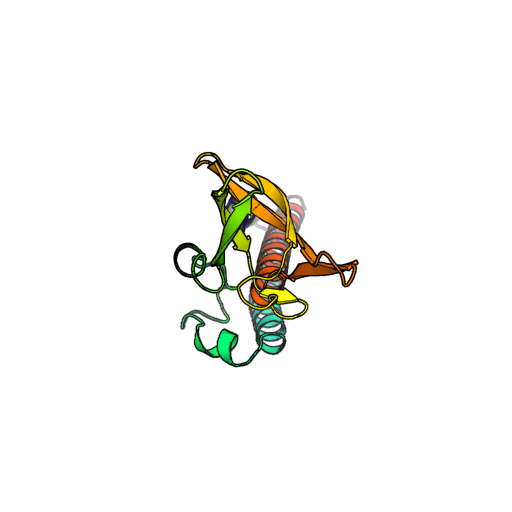1 C CA . LEU A 1 174 ? 17.345 5.430 -28.131 1.00 78.19 174 LEU A CA 1
ATOM 1282 C C . LEU A 1 174 ? 16.879 4.814 -29.455 1.00 78.19 174 LEU A C 1
ATOM 1284 O O . LEU A 1 174 ? 17.716 4.471 -30.279 1.00 78.19 174 LEU A O 1
ATOM 1288 N N . ALA A 1 175 ? 15.576 4.599 -29.626 1.00 74.00 175 ALA A N 1
ATOM 1289 C CA . ALA A 1 175 ? 15.005 4.075 -30.860 1.00 74.00 175 ALA A CA 1
ATOM 1290 C C . ALA A 1 175 ? 14.632 5.175 -31.868 1.00 74.00 175 ALA A C 1
ATOM 1292 O O . ALA A 1 175 ? 14.336 4.857 -33.018 1.00 74.00 175 ALA A O 1
ATOM 1293 N N . ALA A 1 176 ? 14.564 6.433 -31.422 1.00 75.88 176 ALA A N 1
ATOM 1294 C CA . ALA A 1 176 ? 14.212 7.586 -32.244 1.00 75.88 176 ALA A CA 1
ATOM 1295 C C . ALA A 1 176 ? 15.439 8.304 -32.837 1.00 75.88 176 ALA A C 1
ATOM 1297 O O . ALA A 1 176 ? 15.270 9.053 -33.800 1.00 75.88 176 ALA A O 1
ATOM 1298 N N . ASP A 1 177 ? 16.620 8.073 -32.257 1.00 64.50 177 ASP A N 1
ATOM 1299 C CA . ASP A 1 177 ? 17.932 8.495 -32.768 1.00 64.50 177 ASP A CA 1
ATOM 1300 C C . ASP A 1 177 ? 18.494 7.478 -33.777 1.00 64.50 177 ASP A C 1
ATOM 1302 O O . ASP A 1 177 ? 19.096 7.921 -34.784 1.00 64.50 177 ASP A O 1
#

Nearest PDB structures (foldseek):
  6haw-assembly1_A  TM=3.786E-01  e=6.234E+00  Bos taurus
  6xvf-assembly1_A-2  TM=3.855E-01  e=7.946E+00  Bos taurus

Radius of gyration: 22.85 Å; Cα contacts (8 Å, |Δi|>4): 235; chains: 1; bounding box: 57×30×64 Å

pLDDT: mean 72.98, std 13.38, range [37.22, 91.94]

Foldseek 3Di:
DPPVLLVLLVVLQVLLVVLLVLLVVLVFDPVLVVVLVVVLQVQQLVLQVVLLVVDDPVVNVPDDPCPPRDLPPDDPVVVQPVDFDWDWDQDPVRDIAIETAAAAKPPHDDDPPFDKDFDADQDPVRHGDGQWIAGPPVRDIIGRDHPPVVVSSVVSSVSSSVSSNVSSVSSNVSSVD

Mean predicted aligned error: 12.26 Å

Solvent-accessible surface area (backbon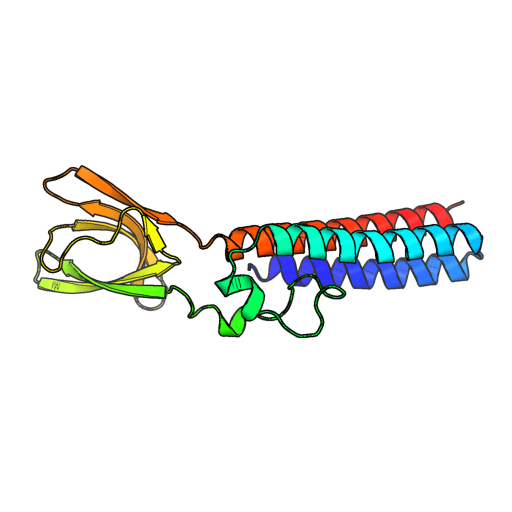e atoms only — not comparable to full-atom values): 9962 Å² total; per-residue (Å²): 134,63,72,66,56,62,49,47,33,51,51,20,49,52,45,28,54,51,22,48,52,48,16,60,75,59,65,38,60,64,69,60,55,49,52,51,52,51,51,51,66,49,49,50,36,52,54,27,49,55,55,53,69,74,45,57,71,78,64,58,72,74,55,67,88,63,57,42,84,47,52,81,72,81,62,60,82,76,56,70,68,74,44,56,49,70,49,76,47,67,46,97,86,65,52,77,40,50,32,37,32,61,28,47,52,44,60,74,76,79,63,91,90,62,58,64,49,80,42,59,48,71,47,99,84,69,35,30,41,49,60,36,36,32,35,62,92,76,71,47,71,28,37,53,41,66,50,67,69,62,52,52,43,50,52,46,47,52,52,54,23,49,52,28,44,50,46,20,51,53,30,45,52,52,41,74,111